Protein AF-Q2SFE4-F1 (afdb_monomer_lite)

Organism: Hahella chejuensis (strain KCTC 2396) (NCBI:txid349521)

Sequence (334 aa):
MKGLISVFEIENQPAKFSSLIKRLIDESKSSYILRPNGVKLVESLKQIKDDILYWPNWRSRPWVVAGRYEGNLSEVVYSGPFIKDCKGDNFNLQVASLLKHFDWAVFSYFTTYQSDFGCLVTSYPDLIEKVLVKAYGKDIEISVYEGDPIDSLRTATFYDYDVEGYFAYEVAKANGEDPPFLLCRIDLTNQELYRIWNSEIEADEEDPWYKNHLDKLTLVKEFTTGGVGFQYNNLIYQVSNEKAYLDIWSEASEDHSIAEATFSANADLSKLEAYMAGSYIFEVTKYIDDWCDWSYSQVYGGGADEHHAIFRSKDPRITSRLWELLGEDQISRF

Radius of gyration: 23.49 Å; chains: 1; bounding box: 48×36×77 Å

Foldseek 3Di:
DDKFKWWFWPFPCVVLVQQLLFVVLVQFPWKWWQDQVFIDTDNGSVVVCVVCVPPDPAPWFFGKIFGANDDDPPPQGDPQDRCNDLDDPCVVVSLVSSVVRGQKIKTFGFDDVGTTTIMMIGPDVVVSVVSSCVSPNPPTDTDGDPGRSLQVDFKFKFQDADCFPVLVQVLCVVVVAFFWKWKFKAWPQCNVLQWDQDPVVRGTDPDGPLPVLVVQWAWDDWDWADDDRIIIIITITRCNDPVSVVVQRNVVSVVNRGGFKIFTPQFQVVVVVVVRNVDPHDDDDPVSVVGGQKMKGWDAPDDPSRIMMMIGGPRSNSVVVSCVVCDDPGTDRD

pLDDT: mean 75.19, std 14.43, range [34.22, 97.12]

Secondary structure (DSSP, 8-state):
---EEEEEEETT-HHHHHHHHHHHHHH-SEEEEEETTEEEEESSHHHHHHHHTTS-TTS---PEEEEESSS--------PPP---S-STTHHHHHHHHTTT-SEEEEEEEE-SS-EEEEEEES-HHHHHHHHHHHH-TT---EE-SS-GGGG--EEEE--SS-TTHHHHHHHHHHTPPPPEEEEEEESS-GGGGSPEETTTTEE-SS-TTHHHHTTSEEEEEEEEEETTEEEEEEEEE---HHHHHHHHHHIIIII--EEEEE-TT--HHHHHHHHHH-SS----GGGGGT-SEEEEEEE-SSTT-EEEEEEESSHHHHHHHHHHH-TTSB---

Structure (mmCIF, N/CA/C/O backbone):
data_AF-Q2SFE4-F1
#
_entry.id   AF-Q2SFE4-F1
#
loop_
_atom_site.group_PDB
_atom_site.id
_atom_site.type_symbol
_atom_site.label_atom_id
_atom_site.label_alt_id
_atom_site.label_comp_id
_atom_site.label_asym_id
_atom_site.label_entity_id
_atom_site.label_seq_id
_atom_site.pdbx_PDB_ins_code
_atom_site.Cartn_x
_atom_site.Cartn_y
_atom_site.Cartn_z
_atom_site.occupancy
_atom_site.B_iso_or_equiv
_atom_site.auth_seq_id
_atom_site.auth_comp_id
_atom_site.auth_asym_id
_atom_site.auth_atom_id
_atom_site.pdbx_PDB_model_num
ATOM 1 N N . MET A 1 1 ? 4.978 5.908 -33.093 1.00 37.59 1 MET A N 1
ATOM 2 C CA . MET A 1 1 ? 4.831 4.516 -32.621 1.00 37.59 1 MET A CA 1
ATOM 3 C C . MET A 1 1 ? 3.966 4.564 -31.380 1.00 37.59 1 MET A C 1
ATOM 5 O O . MET A 1 1 ? 4.264 5.385 -30.522 1.00 37.59 1 MET A O 1
ATOM 9 N N . LYS A 1 2 ? 2.879 3.788 -31.322 1.00 34.22 2 LYS A N 1
ATOM 10 C CA . LYS A 1 2 ? 2.110 3.618 -30.084 1.00 34.22 2 LYS A CA 1
ATOM 11 C C . LYS A 1 2 ? 2.841 2.549 -29.272 1.00 34.22 2 LYS A C 1
ATOM 13 O O . LYS A 1 2 ? 2.880 1.404 -29.706 1.00 34.22 2 LYS A O 1
ATOM 18 N N . GLY A 1 3 ? 3.541 2.958 -28.218 1.00 41.75 3 GLY A N 1
ATOM 19 C CA . GLY A 1 3 ? 4.149 2.027 -27.272 1.00 41.75 3 GLY A CA 1
ATOM 20 C C . GLY A 1 3 ? 3.067 1.420 -26.391 1.00 41.75 3 GLY A C 1
ATOM 21 O O . GLY A 1 3 ? 2.094 2.098 -26.072 1.00 41.75 3 GLY A O 1
ATOM 22 N N . LEU A 1 4 ? 3.228 0.156 -26.030 1.00 49.47 4 LEU A N 1
ATOM 23 C CA . LEU A 1 4 ? 2.429 -0.487 -25.002 1.00 49.47 4 LEU A CA 1
ATOM 24 C C . LEU A 1 4 ? 3.111 -0.223 -23.659 1.00 49.47 4 LEU A C 1
ATOM 26 O O . LEU A 1 4 ? 4.287 -0.553 -23.488 1.00 49.47 4 LEU A O 1
ATOM 30 N N . ILE A 1 5 ? 2.404 0.382 -22.713 1.00 52.62 5 ILE A N 1
ATOM 31 C CA . ILE A 1 5 ? 2.864 0.458 -21.327 1.00 52.62 5 ILE A CA 1
ATOM 32 C C . ILE A 1 5 ? 2.179 -0.697 -20.604 1.00 52.62 5 ILE A C 1
ATOM 34 O O . ILE A 1 5 ? 0.953 -0.740 -20.516 1.00 52.62 5 ILE A O 1
ATOM 38 N N . SER A 1 6 ? 2.971 -1.655 -20.140 1.00 50.00 6 SER A N 1
ATOM 39 C CA . SER A 1 6 ? 2.524 -2.726 -19.259 1.00 50.00 6 SER A CA 1
ATOM 40 C C . SER A 1 6 ? 3.008 -2.401 -17.858 1.00 50.00 6 SER A C 1
ATOM 42 O O . SER A 1 6 ? 4.174 -2.598 -17.510 1.00 50.00 6 SER A O 1
ATOM 44 N N . VAL A 1 7 ? 2.103 -1.872 -17.049 1.00 48.50 7 VAL A N 1
ATOM 45 C CA . VAL A 1 7 ? 2.356 -1.706 -15.624 1.00 48.50 7 VAL A CA 1
ATOM 46 C C . VAL A 1 7 ? 2.180 -3.072 -14.973 1.00 48.50 7 VAL A C 1
ATOM 48 O O . VAL A 1 7 ? 1.179 -3.744 -15.202 1.00 48.50 7 VAL A O 1
ATOM 51 N N . PHE A 1 8 ? 3.164 -3.510 -14.195 1.00 49.97 8 PHE A N 1
ATOM 52 C CA . PHE A 1 8 ? 3.030 -4.718 -13.391 1.00 49.97 8 PHE A CA 1
ATOM 53 C C . PHE A 1 8 ? 3.576 -4.412 -12.004 1.00 49.97 8 PHE A C 1
ATOM 55 O O . PHE A 1 8 ? 4.719 -3.995 -11.826 1.00 49.97 8 PHE A O 1
ATOM 62 N N . GLU A 1 9 ? 2.719 -4.595 -11.016 1.00 50.91 9 GLU A N 1
ATOM 63 C CA . GLU A 1 9 ? 3.049 -4.389 -9.620 1.00 50.91 9 GLU A CA 1
ATOM 64 C C . GLU A 1 9 ? 4.048 -5.465 -9.159 1.00 50.91 9 GLU A C 1
ATOM 66 O O . GLU A 1 9 ? 3.868 -6.661 -9.407 1.00 50.91 9 GLU A O 1
ATOM 71 N N . ILE A 1 10 ? 5.144 -5.048 -8.520 1.00 50.75 10 ILE A N 1
ATOM 72 C CA . ILE A 1 10 ? 6.213 -5.938 -8.049 1.00 50.75 10 ILE A CA 1
ATOM 73 C C . ILE A 1 10 ? 6.128 -6.036 -6.526 1.00 50.75 10 ILE A C 1
ATOM 75 O O . ILE A 1 10 ? 7.111 -5.937 -5.798 1.00 50.75 10 ILE A O 1
ATOM 79 N N . GLU A 1 11 ? 4.930 -6.238 -6.001 1.00 51.03 11 GLU A N 1
ATOM 80 C CA . GLU A 1 11 ? 4.768 -6.347 -4.560 1.00 51.03 11 GLU A CA 1
ATOM 81 C C . GLU A 1 11 ? 5.411 -7.642 -4.032 1.00 51.03 11 GLU A C 1
ATOM 83 O O . GLU A 1 11 ? 5.036 -8.760 -4.409 1.00 51.03 11 GLU A O 1
ATOM 88 N N . ASN A 1 12 ? 6.394 -7.489 -3.136 1.00 49.19 12 ASN A N 1
ATOM 89 C CA . ASN A 1 12 ? 6.981 -8.548 -2.306 1.00 49.19 12 ASN A CA 1
ATOM 90 C C . ASN A 1 12 ? 7.542 -9.771 -3.056 1.00 49.19 12 ASN A C 1
ATOM 92 O O . ASN A 1 12 ? 7.574 -10.888 -2.534 1.00 49.19 12 ASN A O 1
ATOM 96 N N . GLN A 1 13 ? 8.013 -9.589 -4.295 1.00 58.25 13 GLN A N 1
ATOM 97 C CA . GLN A 1 13 ? 8.618 -10.666 -5.088 1.00 58.25 13 GLN A CA 1
ATOM 98 C C . GLN A 1 13 ? 9.946 -10.254 -5.745 1.00 58.25 13 GLN A C 1
ATOM 100 O O . GLN A 1 13 ? 10.109 -10.420 -6.960 1.00 58.25 13 GLN A O 1
ATOM 105 N N . PRO A 1 14 ? 10.958 -9.813 -4.970 1.00 60.94 14 PRO A N 1
ATOM 106 C CA . PRO A 1 14 ? 12.254 -9.384 -5.511 1.00 60.94 14 PRO A CA 1
ATOM 107 C C . PRO A 1 14 ? 12.942 -10.485 -6.335 1.00 60.94 14 PRO A C 1
ATOM 109 O O . PRO A 1 14 ? 13.656 -10.210 -7.304 1.00 60.94 14 PRO A O 1
ATOM 112 N N . ALA A 1 15 ? 12.685 -11.754 -5.999 1.00 65.25 15 ALA A N 1
ATOM 113 C CA . ALA A 1 15 ? 13.140 -12.907 -6.768 1.00 65.25 15 ALA A CA 1
ATOM 114 C C . ALA A 1 15 ? 12.448 -13.025 -8.139 1.00 65.25 15 ALA A C 1
ATOM 116 O O . ALA A 1 15 ? 13.123 -13.305 -9.133 1.00 65.25 15 ALA A O 1
ATOM 117 N N . LYS A 1 16 ? 11.130 -12.789 -8.226 1.00 68.50 16 LYS A N 1
ATOM 118 C CA . LYS A 1 16 ? 10.411 -12.826 -9.511 1.00 68.50 16 LYS A CA 1
ATOM 119 C C . LYS A 1 16 ? 10.728 -11.606 -10.367 1.00 68.50 16 LYS A C 1
ATOM 121 O O . LYS A 1 16 ? 10.914 -11.759 -11.568 1.00 68.50 16 LYS A O 1
ATOM 126 N N . PHE A 1 17 ? 10.942 -10.447 -9.752 1.00 70.19 17 PHE A N 1
ATOM 127 C CA . PHE A 1 17 ? 11.429 -9.271 -10.464 1.00 70.19 17 PHE A CA 1
ATOM 128 C C . PHE A 1 17 ? 12.824 -9.469 -11.046 1.00 70.19 17 PHE A C 1
ATOM 130 O O . PHE A 1 17 ? 13.058 -9.265 -12.233 1.00 70.19 17 PHE A O 1
ATOM 137 N N . SER A 1 18 ? 13.745 -9.977 -10.224 1.00 74.19 18 SER A N 1
ATOM 138 C CA . SER A 1 18 ? 15.074 -10.396 -10.669 1.00 74.19 18 SER A CA 1
ATOM 139 C C . SER A 1 18 ? 14.988 -11.409 -11.820 1.00 74.19 18 SER A C 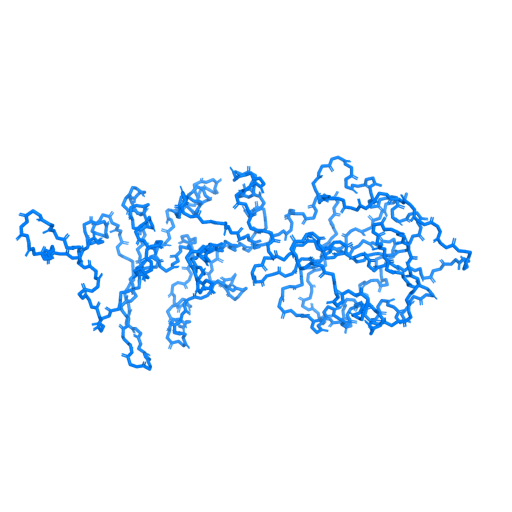1
ATOM 141 O O . SER A 1 18 ? 15.760 -11.332 -12.774 1.00 74.19 18 SER A O 1
ATOM 143 N N . SER A 1 19 ? 14.043 -12.352 -11.747 1.00 78.12 19 SER A N 1
ATOM 144 C CA . SER A 1 19 ? 13.778 -13.344 -12.797 1.00 78.12 19 SER A CA 1
ATOM 145 C C . SER A 1 19 ? 13.272 -12.696 -14.088 1.00 78.12 19 SER A C 1
ATOM 147 O O . SER A 1 19 ? 13.764 -13.039 -15.161 1.00 78.12 19 SER A O 1
ATOM 149 N N . LEU A 1 20 ? 12.356 -11.727 -14.001 1.00 79.12 20 LEU A N 1
ATOM 150 C CA . LEU A 1 20 ? 11.886 -10.944 -15.143 1.00 79.12 20 LEU A CA 1
ATOM 151 C C . LEU A 1 20 ? 13.038 -10.202 -15.817 1.00 79.12 20 LEU A C 1
ATOM 153 O O . LEU A 1 20 ? 13.284 -10.427 -16.998 1.00 79.12 20 LEU A O 1
ATOM 157 N N . ILE A 1 21 ? 13.778 -9.379 -15.066 1.00 80.19 21 ILE A N 1
ATOM 158 C CA . ILE A 1 21 ? 14.907 -8.606 -15.600 1.00 80.19 21 ILE A CA 1
ATOM 159 C C . ILE A 1 21 ? 15.930 -9.534 -16.255 1.00 80.19 21 ILE A C 1
ATOM 161 O O . ILE A 1 21 ? 16.371 -9.279 -17.372 1.00 80.19 21 ILE A O 1
ATOM 165 N N . LYS A 1 22 ? 16.267 -10.653 -15.603 1.00 84.44 22 LYS A N 1
ATOM 166 C CA . LYS A 1 22 ? 17.170 -11.655 -16.176 1.00 84.44 22 LYS A CA 1
ATOM 167 C C . LYS A 1 22 ? 16.649 -12.196 -17.509 1.00 84.44 22 LYS A C 1
ATOM 169 O O . LYS A 1 22 ? 17.398 -12.232 -18.473 1.00 84.44 22 LYS A O 1
ATOM 174 N N . ARG A 1 23 ? 15.379 -12.598 -17.581 1.00 86.12 23 ARG A N 1
ATOM 175 C CA . ARG A 1 23 ? 14.792 -13.142 -18.815 1.00 86.12 23 ARG A CA 1
ATOM 176 C C . ARG A 1 23 ? 14.738 -12.109 -19.935 1.00 86.12 23 ARG A C 1
ATOM 178 O O . ARG A 1 23 ? 14.965 -12.466 -21.082 1.00 86.12 23 ARG A O 1
ATOM 185 N N . LEU A 1 24 ? 14.448 -10.850 -19.612 1.00 85.81 24 LEU A N 1
ATOM 186 C CA . LEU A 1 24 ? 14.470 -9.767 -20.592 1.00 85.81 24 LEU A CA 1
ATOM 187 C C . LEU A 1 24 ? 15.878 -9.560 -21.154 1.00 85.81 24 LEU A C 1
ATOM 189 O O . LEU A 1 24 ? 16.018 -9.396 -22.362 1.00 85.81 24 LEU A O 1
ATOM 193 N N . ILE A 1 25 ? 16.911 -9.646 -20.309 1.00 87.06 25 ILE A N 1
ATOM 194 C CA . ILE A 1 25 ? 18.314 -9.617 -20.746 1.00 87.06 25 ILE A CA 1
ATOM 195 C C . ILE A 1 25 ? 18.626 -10.810 -21.652 1.00 87.06 25 ILE A C 1
ATOM 197 O O . ILE A 1 25 ? 19.169 -10.607 -22.732 1.00 87.06 25 ILE A O 1
ATOM 201 N N . ASP A 1 26 ? 18.238 -12.023 -21.246 1.00 87.75 26 ASP A N 1
ATOM 202 C CA . ASP A 1 26 ? 18.511 -13.264 -21.984 1.00 87.75 26 ASP A CA 1
ATOM 203 C C . ASP A 1 26 ? 17.841 -13.292 -23.376 1.00 87.75 26 ASP A C 1
ATOM 205 O O . ASP A 1 26 ? 18.385 -13.870 -24.315 1.00 87.75 26 ASP A O 1
ATOM 209 N N . GLU A 1 27 ? 16.656 -12.689 -23.520 1.00 86.06 27 GLU A N 1
ATOM 210 C CA . GLU A 1 27 ? 15.919 -12.623 -24.795 1.00 86.06 27 GLU A CA 1
ATOM 211 C C . GLU A 1 27 ? 16.336 -11.405 -25.651 1.00 86.06 27 GLU A C 1
ATOM 213 O O . GLU A 1 27 ? 15.979 -11.322 -26.827 1.00 86.06 27 GLU A O 1
ATOM 218 N N . SER A 1 28 ? 17.097 -10.456 -25.094 1.00 86.25 28 SER A N 1
ATOM 219 C CA . SER A 1 28 ? 17.551 -9.254 -25.805 1.00 86.25 28 SER A CA 1
ATOM 220 C C . SER A 1 28 ? 18.878 -9.470 -26.526 1.00 86.25 28 SER A C 1
ATOM 222 O O . SER A 1 28 ? 19.784 -10.128 -26.026 1.00 86.25 28 SER A O 1
ATOM 224 N N . LYS A 1 29 ? 19.050 -8.825 -27.684 1.00 87.00 29 LYS A N 1
ATOM 225 C CA . LYS A 1 29 ? 20.349 -8.730 -28.373 1.00 87.00 29 LYS A CA 1
ATOM 226 C C . LYS A 1 29 ? 21.351 -7.889 -27.594 1.00 87.00 29 LYS A C 1
ATOM 228 O O . LYS A 1 29 ? 22.541 -8.187 -27.599 1.00 87.00 29 LYS A O 1
ATOM 233 N N . SER A 1 30 ? 20.875 -6.821 -26.964 1.00 88.75 30 SER A N 1
ATOM 234 C CA . SER A 1 30 ? 21.672 -5.991 -26.068 1.00 88.75 30 SER A CA 1
ATOM 235 C C . SER A 1 30 ? 20.787 -5.368 -24.999 1.00 88.75 30 SER A C 1
ATOM 237 O O . SER A 1 30 ? 19.637 -5.015 -25.263 1.00 88.75 30 SER A O 1
ATOM 239 N N . SER A 1 31 ? 21.332 -5.248 -23.791 1.00 88.88 31 SER A N 1
ATOM 240 C CA . SER A 1 31 ? 20.664 -4.643 -22.640 1.00 88.88 31 SER A CA 1
ATOM 241 C C . SER A 1 31 ? 21.557 -3.585 -22.013 1.00 88.88 31 SER A C 1
ATOM 243 O O . SER A 1 31 ? 22.781 -3.676 -22.068 1.00 88.88 31 SER A O 1
ATOM 245 N N . TYR A 1 32 ? 20.951 -2.569 -21.419 1.00 87.19 32 TYR A N 1
ATOM 246 C CA . TYR A 1 32 ? 21.643 -1.398 -20.912 1.00 87.19 32 TYR A CA 1
ATOM 247 C C . TYR A 1 32 ? 21.034 -0.953 -19.587 1.00 87.19 32 TYR A C 1
ATOM 249 O O . TYR A 1 32 ? 19.817 -0.960 -19.426 1.00 87.19 32 TYR A O 1
ATOM 257 N N . ILE A 1 33 ? 21.883 -0.511 -18.664 1.00 84.69 33 ILE A N 1
ATOM 258 C CA . ILE A 1 33 ? 21.470 0.305 -17.521 1.00 84.69 33 ILE A CA 1
ATOM 259 C C . ILE A 1 33 ? 21.549 1.766 -17.946 1.00 84.69 33 ILE A C 1
ATOM 261 O O . ILE A 1 33 ? 22.615 2.234 -18.362 1.00 84.69 33 ILE A O 1
ATOM 265 N N . LEU A 1 34 ? 20.448 2.496 -17.794 1.00 79.12 34 LEU A N 1
ATOM 266 C CA . LEU A 1 34 ? 20.414 3.943 -17.996 1.00 79.12 34 LEU A CA 1
ATOM 267 C C . LEU A 1 34 ? 20.643 4.646 -16.652 1.00 79.12 34 LEU A C 1
ATOM 269 O O . LEU A 1 34 ? 19.986 4.328 -15.663 1.00 79.12 34 LEU A O 1
ATOM 273 N N . ARG A 1 35 ? 21.592 5.589 -16.609 1.00 72.62 35 ARG A N 1
ATOM 274 C CA . ARG A 1 35 ? 21.984 6.364 -15.419 1.00 72.62 35 ARG A CA 1
ATOM 275 C C . ARG A 1 35 ? 22.032 7.857 -15.741 1.00 72.62 35 ARG A C 1
ATOM 277 O O . ARG A 1 35 ? 22.319 8.185 -16.889 1.00 72.62 35 ARG A O 1
ATOM 284 N N . PRO A 1 36 ? 21.911 8.758 -14.742 1.00 64.75 36 PRO A N 1
ATOM 285 C CA . PRO A 1 36 ? 22.043 10.208 -14.936 1.00 64.75 36 PRO A CA 1
ATOM 286 C C . PRO A 1 36 ? 23.269 10.627 -15.757 1.00 64.75 36 PRO A C 1
ATOM 288 O O . PRO A 1 36 ? 23.198 11.536 -16.577 1.00 64.75 36 PRO A O 1
ATOM 291 N N . ASN A 1 37 ? 24.381 9.914 -15.568 1.00 66.44 37 ASN A N 1
ATOM 292 C CA . ASN A 1 37 ? 25.667 10.235 -16.180 1.00 66.44 37 ASN A CA 1
ATOM 293 C C . ASN A 1 37 ? 25.987 9.391 -17.429 1.00 66.44 37 ASN A C 1
ATOM 295 O O . ASN A 1 37 ? 27.114 9.452 -17.915 1.00 66.44 37 ASN A O 1
ATOM 299 N N . GLY A 1 38 ? 25.044 8.586 -17.936 1.00 74.88 38 GLY A N 1
ATOM 300 C CA . GLY A 1 38 ? 25.222 7.851 -19.189 1.00 74.88 38 GLY A CA 1
ATOM 301 C C . GLY A 1 38 ? 24.547 6.483 -19.251 1.00 74.88 38 GLY A C 1
ATOM 302 O O . GLY A 1 38 ? 23.758 6.088 -18.396 1.00 74.88 38 GLY A O 1
ATOM 303 N N . VAL A 1 39 ? 24.896 5.742 -20.299 1.00 80.81 39 VAL A N 1
ATOM 304 C CA . VAL A 1 39 ? 24.382 4.403 -20.596 1.00 80.81 39 VAL A CA 1
ATOM 305 C C . VAL A 1 39 ? 25.499 3.397 -20.399 1.00 80.81 39 VAL A C 1
ATOM 307 O O . VAL A 1 39 ? 26.619 3.621 -20.858 1.00 80.81 39 VAL A O 1
ATOM 310 N N . LYS A 1 40 ? 25.198 2.270 -19.759 1.00 84.25 40 LYS A N 1
ATOM 311 C CA . LYS A 1 40 ? 26.154 1.175 -19.603 1.00 84.25 40 LYS A CA 1
ATOM 312 C C . LYS A 1 40 ? 25.566 -0.113 -20.154 1.00 84.25 40 LYS A C 1
ATOM 314 O O . LYS A 1 40 ? 24.502 -0.529 -19.709 1.00 84.25 40 LYS A O 1
ATOM 319 N N . LEU A 1 41 ? 26.263 -0.738 -21.103 1.00 87.19 41 LEU A N 1
ATOM 320 C CA . LEU A 1 41 ? 25.922 -2.077 -21.585 1.00 87.19 41 LEU A CA 1
ATOM 321 C C . LEU A 1 41 ? 25.988 -3.073 -20.422 1.00 87.19 41 LEU A C 1
ATOM 323 O O . LEU A 1 41 ? 26.926 -3.034 -19.622 1.00 87.19 41 LEU A O 1
ATOM 327 N N . VAL A 1 42 ? 25.006 -3.964 -20.355 1.00 86.88 42 VAL A N 1
ATOM 328 C CA . VAL A 1 42 ? 24.958 -5.064 -19.397 1.00 86.88 42 VAL A CA 1
ATOM 329 C C . VAL A 1 42 ? 24.595 -6.371 -20.074 1.00 86.88 42 VAL A C 1
ATOM 331 O O . VAL A 1 42 ? 23.739 -6.438 -20.950 1.00 86.88 42 VAL A O 1
ATOM 334 N N . GLU A 1 43 ? 25.248 -7.425 -19.610 1.00 85.81 43 GLU A N 1
ATOM 335 C CA . GLU A 1 43 ? 25.114 -8.790 -20.117 1.00 85.81 43 GLU A CA 1
ATOM 336 C C . GLU A 1 43 ? 24.469 -9.715 -19.081 1.00 85.81 43 GLU A C 1
ATOM 338 O O . GLU A 1 43 ? 24.152 -10.864 -19.371 1.00 85.81 43 GLU A O 1
ATOM 343 N N . SER A 1 44 ? 24.299 -9.252 -17.837 1.00 86.50 44 SER A N 1
ATOM 344 C CA . SER A 1 44 ? 23.718 -10.075 -16.779 1.00 86.50 44 SER A CA 1
ATOM 345 C C . SER A 1 44 ? 23.075 -9.262 -15.662 1.00 86.50 44 SER A C 1
ATOM 347 O O . SER A 1 44 ? 23.476 -8.139 -15.355 1.00 86.50 44 SER A O 1
ATOM 349 N N . LEU A 1 45 ? 22.138 -9.903 -14.959 1.00 81.62 45 LEU A N 1
ATOM 350 C CA . LEU A 1 45 ? 21.554 -9.371 -13.728 1.00 81.62 45 LEU A CA 1
ATOM 351 C C . LEU A 1 45 ? 22.609 -9.097 -12.644 1.00 81.62 45 LEU A C 1
ATOM 353 O O . LEU A 1 45 ? 22.454 -8.166 -11.861 1.00 81.62 45 LEU A O 1
ATOM 357 N N . LYS A 1 46 ? 23.680 -9.900 -12.583 1.00 84.44 46 LYS A N 1
ATOM 358 C CA . LYS A 1 46 ? 24.750 -9.701 -11.599 1.00 84.44 46 LYS A CA 1
ATOM 359 C C . LYS A 1 46 ? 25.437 -8.352 -11.804 1.00 84.44 46 LYS A C 1
ATOM 361 O O . LYS A 1 46 ? 25.589 -7.618 -10.839 1.00 84.44 46 LYS A O 1
ATOM 366 N N . GLN A 1 47 ? 25.771 -8.009 -13.051 1.00 83.75 47 GLN A N 1
ATOM 367 C CA . GLN A 1 47 ? 26.363 -6.707 -13.367 1.00 83.75 47 GLN A CA 1
ATOM 368 C C . GLN A 1 47 ? 25.453 -5.562 -12.922 1.00 83.75 47 GLN A C 1
ATOM 370 O O . GLN A 1 47 ? 25.955 -4.612 -12.341 1.00 83.75 47 GLN A O 1
ATOM 375 N N . ILE A 1 48 ? 24.132 -5.692 -13.106 1.00 78.38 48 ILE A N 1
ATOM 376 C CA . ILE A 1 48 ? 23.159 -4.710 -12.605 1.00 78.38 48 ILE A CA 1
ATOM 377 C C . ILE A 1 48 ? 23.221 -4.586 -11.087 1.00 78.38 48 ILE A C 1
ATOM 379 O O . ILE A 1 48 ? 23.339 -3.474 -10.587 1.00 78.38 48 ILE A O 1
ATOM 383 N N . LYS A 1 49 ? 23.186 -5.705 -10.356 1.00 76.62 49 LYS A N 1
ATOM 384 C CA . LYS A 1 49 ? 23.244 -5.700 -8.886 1.00 76.62 49 LYS A CA 1
ATOM 385 C C . LYS A 1 49 ? 24.525 -5.060 -8.360 1.00 76.62 49 LYS A C 1
ATOM 387 O O . LYS A 1 49 ? 24.449 -4.202 -7.489 1.00 76.62 49 LYS A O 1
ATOM 392 N N . ASP A 1 50 ? 25.672 -5.438 -8.915 1.00 79.81 50 ASP A N 1
ATOM 393 C CA . ASP A 1 50 ? 26.977 -4.897 -8.522 1.00 79.81 50 ASP A CA 1
ATOM 394 C C . ASP A 1 50 ? 27.048 -3.382 -8.794 1.00 79.81 50 ASP A C 1
ATOM 396 O O . ASP A 1 50 ? 27.607 -2.614 -8.014 1.00 79.81 50 ASP A O 1
ATOM 400 N N . ASP A 1 51 ? 26.429 -2.946 -9.890 1.00 74.12 51 ASP A N 1
ATOM 401 C CA . ASP A 1 51 ? 26.400 -1.559 -10.333 1.00 74.12 51 ASP A CA 1
ATOM 402 C C . ASP A 1 51 ? 25.482 -0.636 -9.521 1.00 74.12 51 ASP A C 1
ATOM 404 O O . ASP A 1 51 ? 25.723 0.574 -9.494 1.00 74.12 51 ASP A O 1
ATOM 408 N N . ILE A 1 52 ? 24.437 -1.183 -8.894 1.00 69.25 52 ILE A N 1
ATOM 409 C CA . ILE A 1 52 ? 23.484 -0.428 -8.064 1.00 69.25 52 ILE A CA 1
ATOM 410 C C . ILE A 1 52 ? 23.739 -0.590 -6.560 1.00 69.25 52 ILE A C 1
ATOM 412 O O . ILE A 1 52 ? 23.156 0.151 -5.778 1.00 69.25 52 ILE A O 1
ATOM 416 N N . LEU A 1 53 ? 24.624 -1.507 -6.147 1.00 64.00 53 LEU A N 1
ATOM 417 C CA . LEU A 1 53 ? 24.893 -1.842 -4.740 1.00 64.00 53 LEU A CA 1
ATOM 418 C C . LEU A 1 53 ? 25.274 -0.630 -3.872 1.00 64.00 53 LEU A C 1
ATOM 420 O O . LEU A 1 53 ? 24.970 -0.602 -2.685 1.00 64.00 53 LEU A O 1
ATOM 424 N N . TYR A 1 54 ? 25.944 0.363 -4.461 1.00 58.88 54 TYR A N 1
ATOM 425 C CA . TYR A 1 54 ? 26.419 1.571 -3.774 1.00 58.88 54 TYR A CA 1
ATOM 426 C C . TYR A 1 54 ? 25.588 2.819 -4.090 1.00 58.88 54 TYR A C 1
ATOM 428 O O . TYR A 1 54 ? 26.014 3.941 -3.807 1.00 58.88 54 TYR A O 1
ATOM 436 N N . TRP A 1 55 ? 24.428 2.649 -4.723 1.00 52.59 55 TRP A N 1
ATOM 437 C CA . TRP A 1 55 ? 23.549 3.766 -5.034 1.00 52.59 55 TRP A CA 1
ATOM 438 C C . TRP A 1 55 ? 22.805 4.209 -3.766 1.00 52.59 55 TRP A C 1
ATOM 440 O O . TRP A 1 55 ? 22.340 3.355 -3.014 1.00 52.59 55 TRP A O 1
ATOM 450 N N . PRO A 1 56 ? 22.683 5.519 -3.482 1.00 45.09 56 PRO A N 1
ATOM 451 C CA . PRO A 1 56 ? 21.946 5.987 -2.312 1.00 45.09 56 PRO A CA 1
ATOM 452 C C . PRO A 1 56 ? 20.484 5.519 -2.353 1.00 45.09 56 PRO A C 1
ATOM 454 O O . PRO A 1 56 ? 19.757 5.858 -3.283 1.00 45.09 56 PRO A O 1
ATOM 457 N N . ASN A 1 57 ? 20.060 4.786 -1.318 1.00 45.81 57 ASN A N 1
ATOM 458 C CA . ASN A 1 57 ? 18.714 4.206 -1.195 1.00 45.81 57 ASN A CA 1
ATOM 459 C C . ASN A 1 57 ? 17.570 5.240 -1.218 1.00 45.81 57 ASN A C 1
ATOM 461 O O . ASN A 1 57 ? 16.447 4.868 -1.525 1.00 45.81 57 ASN A O 1
ATOM 465 N N . TRP A 1 58 ? 17.848 6.515 -0.919 1.00 41.53 58 TRP A N 1
ATOM 466 C CA . TRP A 1 58 ? 16.854 7.529 -0.527 1.00 41.53 58 TRP A CA 1
ATOM 467 C C . TRP A 1 58 ? 16.617 8.653 -1.551 1.00 41.53 58 TRP A C 1
ATOM 469 O O . TRP A 1 58 ? 15.906 9.615 -1.276 1.00 41.53 58 TRP A O 1
ATOM 479 N N . ARG A 1 59 ? 17.214 8.581 -2.745 1.00 39.91 59 ARG A N 1
ATOM 480 C CA . ARG A 1 59 ? 16.859 9.469 -3.863 1.00 39.91 59 ARG A CA 1
ATOM 481 C C . ARG A 1 59 ? 16.402 8.585 -4.998 1.00 39.91 59 ARG A C 1
ATOM 483 O O . ARG A 1 59 ? 17.258 7.908 -5.553 1.00 39.91 59 ARG A O 1
ATOM 490 N N . SER A 1 60 ? 15.087 8.579 -5.238 1.00 45.75 60 SER A N 1
ATOM 491 C CA . SER A 1 60 ? 14.391 8.146 -6.459 1.00 45.75 60 SER A CA 1
ATOM 492 C C . SER A 1 60 ? 15.171 7.136 -7.301 1.00 45.75 60 SER A C 1
ATOM 494 O O . SER A 1 60 ? 16.200 7.452 -7.894 1.00 45.75 60 SER A O 1
ATOM 496 N N . ARG A 1 61 ? 14.658 5.906 -7.372 1.00 53.84 61 ARG A N 1
ATOM 497 C CA . ARG A 1 61 ? 15.315 4.747 -7.983 1.00 53.84 61 ARG A CA 1
ATOM 498 C C . ARG A 1 61 ? 15.017 4.537 -9.488 1.00 53.84 61 ARG A C 1
ATOM 500 O O . ARG A 1 61 ? 14.733 3.392 -9.826 1.00 53.84 61 ARG A O 1
ATOM 507 N N . PRO A 1 62 ? 15.110 5.478 -10.459 1.00 50.25 62 PRO A N 1
ATOM 508 C CA . PRO A 1 62 ? 14.935 5.096 -11.849 1.00 50.25 62 PRO A CA 1
ATOM 509 C C . PRO A 1 62 ? 16.263 4.530 -12.356 1.00 50.25 62 PRO A C 1
ATOM 511 O O . PRO A 1 62 ? 16.962 5.143 -13.163 1.00 50.25 62 PRO A O 1
ATOM 514 N N . TRP A 1 63 ? 16.643 3.343 -11.886 1.00 58.03 63 TRP A N 1
ATOM 515 C CA . TRP A 1 63 ? 17.430 2.503 -12.765 1.00 58.03 63 TRP A CA 1
ATOM 516 C C . TRP A 1 63 ? 16.460 1.986 -13.819 1.00 58.03 63 TRP A C 1
ATOM 518 O O . TRP A 1 63 ? 15.443 1.364 -13.518 1.00 58.03 63 TRP A O 1
ATOM 528 N N . VAL A 1 64 ? 16.757 2.316 -15.068 1.00 66.81 64 VAL A N 1
ATOM 529 C CA . VAL A 1 64 ? 16.040 1.771 -16.210 1.00 66.81 64 VAL A CA 1
ATOM 530 C C . VAL A 1 64 ? 16.929 0.672 -16.771 1.00 66.81 64 VAL A C 1
ATOM 532 O O . VAL A 1 64 ? 18.046 0.960 -17.208 1.00 66.81 64 VAL A O 1
ATOM 535 N N . VAL A 1 65 ? 16.470 -0.578 -16.749 1.00 76.25 65 VAL A N 1
ATOM 536 C CA . VAL A 1 65 ? 17.066 -1.609 -17.605 1.00 76.25 65 VAL A CA 1
ATOM 537 C C . VAL A 1 65 ? 16.285 -1.578 -18.903 1.00 76.25 65 VAL A C 1
ATOM 539 O O . VAL A 1 65 ? 15.081 -1.812 -18.900 1.00 76.25 65 VAL A O 1
ATOM 542 N N . ALA A 1 66 ? 16.960 -1.261 -19.998 1.00 82.31 66 ALA A N 1
ATOM 543 C CA . ALA A 1 66 ? 16.358 -1.206 -21.320 1.00 82.31 66 ALA A CA 1
ATOM 544 C C . ALA A 1 66 ? 17.110 -2.114 -22.280 1.00 82.31 66 ALA A C 1
ATOM 546 O O . ALA A 1 66 ? 18.315 -2.317 -22.130 1.00 82.31 66 ALA A O 1
ATOM 547 N N . GLY A 1 67 ? 16.424 -2.642 -23.284 1.00 86.44 67 GLY A N 1
ATOM 548 C CA . GLY A 1 67 ? 17.052 -3.552 -24.228 1.00 86.44 67 GLY A CA 1
ATOM 549 C C . GLY A 1 67 ? 16.482 -3.474 -25.627 1.00 86.44 67 GLY A C 1
ATOM 550 O O . GLY A 1 67 ? 15.471 -2.822 -25.898 1.00 86.44 67 GLY A O 1
ATOM 551 N N . ARG A 1 68 ? 17.202 -4.124 -26.537 1.00 84.81 68 ARG A N 1
ATOM 552 C CA . ARG A 1 68 ? 16.837 -4.261 -27.943 1.00 84.81 68 ARG A CA 1
ATOM 553 C C . ARG A 1 68 ? 16.678 -5.729 -28.281 1.00 84.81 68 ARG A C 1
ATOM 555 O O . ARG A 1 68 ? 17.570 -6.531 -28.015 1.00 84.81 68 ARG A O 1
ATOM 562 N N . TYR A 1 69 ? 15.571 -6.059 -28.916 1.00 78.06 69 TYR A N 1
ATOM 563 C CA . TYR A 1 69 ? 15.309 -7.348 -29.531 1.00 78.06 69 TYR A CA 1
ATOM 564 C C . TYR A 1 69 ? 15.780 -7.357 -30.986 1.00 78.06 69 TYR A C 1
ATOM 566 O O . TYR A 1 69 ? 16.319 -8.360 -31.462 1.00 78.06 69 TYR A O 1
ATOM 574 N N . GLU A 1 70 ? 15.667 -6.224 -31.692 1.00 70.88 70 GLU A N 1
ATOM 575 C CA . GLU A 1 70 ? 16.072 -6.105 -33.093 1.00 70.88 70 GLU A CA 1
ATOM 576 C C . GLU A 1 70 ? 16.865 -4.820 -33.416 1.00 70.88 70 GLU A C 1
ATOM 578 O O . GLU A 1 70 ? 16.816 -3.804 -32.723 1.00 70.88 70 GLU A O 1
ATOM 583 N N . GLY A 1 71 ? 17.660 -4.877 -34.494 1.00 63.00 71 GLY A N 1
ATOM 584 C CA . GLY A 1 71 ? 18.455 -3.751 -34.999 1.00 63.00 71 GLY A CA 1
ATOM 585 C C . GLY A 1 71 ? 19.974 -3.841 -34.788 1.00 63.00 71 GLY A C 1
ATOM 586 O O . GLY A 1 71 ? 20.502 -4.823 -34.269 1.00 63.00 71 GLY A O 1
ATOM 587 N N . ASN A 1 72 ? 20.680 -2.825 -35.296 1.00 60.59 72 ASN A N 1
ATOM 588 C CA . ASN A 1 72 ? 22.141 -2.794 -35.406 1.00 60.59 72 ASN A CA 1
ATOM 589 C C . ASN A 1 72 ? 22.805 -2.251 -34.125 1.00 60.59 72 ASN A C 1
ATOM 591 O O . ASN A 1 72 ? 22.300 -1.294 -33.534 1.00 60.59 72 ASN A O 1
ATOM 595 N N . LEU A 1 73 ? 23.942 -2.839 -33.735 1.00 58.22 73 LEU A N 1
ATOM 596 C CA . LEU A 1 73 ? 24.680 -2.635 -32.472 1.00 58.22 73 LEU A CA 1
ATOM 597 C C . LEU A 1 73 ? 25.428 -1.291 -32.360 1.00 58.22 73 LEU A C 1
ATOM 599 O O . LEU A 1 73 ? 26.282 -1.151 -31.487 1.00 58.22 73 LEU A O 1
ATOM 603 N N . SER A 1 74 ? 25.160 -0.315 -33.236 1.00 57.19 74 SER A N 1
ATOM 604 C CA . SER A 1 74 ? 25.827 0.991 -33.160 1.00 57.19 74 SER A CA 1
ATOM 605 C C . SER A 1 74 ? 25.672 1.570 -31.756 1.00 57.19 74 SER A C 1
ATOM 607 O O . SER A 1 74 ? 24.569 1.510 -31.207 1.00 57.19 74 SER A O 1
ATOM 609 N N . GLU A 1 75 ? 26.767 2.091 -31.197 1.00 63.38 75 GLU A N 1
ATOM 610 C CA . GLU A 1 75 ? 26.847 2.622 -29.835 1.00 63.38 75 GLU A CA 1
ATOM 611 C C . GLU A 1 75 ? 25.580 3.405 -29.476 1.00 63.38 75 GLU A C 1
ATOM 613 O O . GLU A 1 75 ? 25.235 4.406 -30.110 1.00 63.38 75 GLU A O 1
ATOM 618 N N . VAL A 1 76 ? 24.837 2.898 -28.491 1.00 63.66 76 VAL A N 1
ATOM 619 C CA . VAL A 1 76 ? 23.611 3.544 -28.035 1.00 63.66 76 VAL A CA 1
ATOM 620 C C . VAL A 1 76 ? 24.010 4.783 -27.246 1.00 63.66 76 VAL A C 1
ATOM 622 O O . VAL A 1 76 ? 24.400 4.701 -26.084 1.00 63.66 76 VAL A O 1
ATOM 625 N N . VAL A 1 77 ? 23.905 5.942 -27.890 1.00 65.00 77 VAL A N 1
ATOM 626 C CA . VAL A 1 77 ? 24.036 7.242 -27.234 1.00 65.00 77 VAL A CA 1
ATOM 627 C C . VAL A 1 77 ? 22.642 7.675 -26.793 1.00 65.00 77 VAL A C 1
ATOM 629 O O . VAL A 1 77 ? 21.853 8.169 -27.595 1.00 65.00 77 VAL A O 1
ATOM 632 N N . TYR A 1 78 ? 22.322 7.459 -25.517 1.00 66.50 78 TYR A N 1
ATOM 633 C CA . TYR A 1 78 ? 21.087 7.952 -24.911 1.00 66.50 78 TYR A CA 1
ATOM 634 C C . TYR A 1 78 ? 21.412 9.083 -23.935 1.00 66.50 78 TYR A C 1
ATOM 636 O O . TYR A 1 78 ? 21.996 8.872 -22.876 1.00 66.50 78 TYR A O 1
ATOM 644 N N . SER A 1 79 ? 21.016 10.291 -24.326 1.00 60.97 79 SER A N 1
ATOM 645 C CA . SER A 1 79 ? 20.921 11.488 -23.481 1.00 60.97 79 SER A CA 1
ATOM 646 C C . SER A 1 79 ? 19.459 11.892 -23.246 1.00 60.97 79 SER A C 1
ATOM 648 O O . SER A 1 79 ? 19.184 13.003 -22.793 1.00 60.97 79 SER A O 1
ATOM 650 N N . GLY A 1 80 ? 18.522 11.011 -23.631 1.00 58.34 80 GLY A N 1
ATOM 651 C CA . GLY A 1 80 ? 17.086 11.253 -23.598 1.00 58.34 80 GLY A CA 1
ATOM 652 C C . GLY A 1 80 ? 16.570 11.475 -22.178 1.00 58.34 80 GLY A C 1
ATOM 653 O O . GLY A 1 80 ? 17.258 11.155 -21.206 1.00 58.34 80 GLY A O 1
ATOM 654 N N . PRO A 1 81 ? 15.371 12.059 -22.038 1.00 52.56 81 PRO A N 1
ATOM 655 C CA . PRO A 1 81 ? 14.887 12.471 -20.736 1.00 52.56 81 PRO A CA 1
ATOM 656 C C . PRO A 1 81 ? 14.724 11.236 -19.842 1.00 52.56 81 PRO A C 1
ATOM 658 O O . PRO A 1 81 ? 13.994 10.303 -20.174 1.00 52.56 81 PRO A O 1
ATOM 661 N N . PHE A 1 82 ? 15.448 11.208 -18.722 1.00 62.16 82 PHE A N 1
ATOM 662 C CA . PHE A 1 82 ? 15.121 10.324 -17.601 1.00 62.16 82 PHE A CA 1
ATOM 663 C C . PHE A 1 82 ? 13.649 10.509 -17.280 1.00 62.16 82 PHE A C 1
ATOM 665 O O . PHE A 1 82 ? 13.233 11.661 -17.243 1.00 62.16 82 PHE A O 1
ATOM 672 N N . ILE A 1 83 ? 12.897 9.433 -17.035 1.00 60.06 83 ILE A N 1
ATOM 673 C CA . ILE A 1 83 ? 11.540 9.560 -16.496 1.00 60.06 83 ILE A CA 1
ATOM 674 C C . ILE A 1 83 ? 11.682 10.149 -15.089 1.00 60.06 83 ILE A C 1
ATOM 676 O O . ILE A 1 83 ? 12.015 9.427 -14.150 1.00 60.06 83 ILE A O 1
ATOM 680 N N . LYS A 1 84 ? 11.550 11.476 -14.977 1.00 53.59 84 LYS A N 1
ATOM 681 C CA . LYS A 1 84 ? 11.810 12.238 -13.740 1.00 53.59 84 LYS A CA 1
ATOM 682 C C . LYS A 1 84 ? 10.685 12.096 -12.719 1.00 53.59 84 LYS A C 1
ATOM 684 O O . LYS A 1 84 ? 10.965 12.071 -11.525 1.00 53.59 84 LYS A O 1
ATOM 689 N N . ASP A 1 85 ? 9.462 11.999 -13.219 1.00 55.34 85 ASP A N 1
ATOM 690 C CA . ASP A 1 85 ? 8.201 11.777 -12.516 1.00 55.34 85 ASP A CA 1
ATOM 691 C C . ASP A 1 85 ? 7.294 10.860 -13.375 1.00 55.34 85 ASP A C 1
ATOM 693 O O . ASP A 1 85 ? 7.400 10.819 -14.606 1.00 55.34 85 ASP A O 1
ATOM 697 N N . CYS A 1 86 ? 6.432 10.064 -12.728 1.00 56.31 86 CYS A N 1
ATOM 698 C CA . CYS A 1 86 ? 5.323 9.378 -13.408 1.00 56.31 86 CYS A CA 1
ATOM 699 C C . CYS A 1 86 ? 4.250 10.382 -13.850 1.00 56.31 86 CYS A C 1
ATOM 701 O O . CYS A 1 86 ? 3.471 10.090 -14.748 1.00 56.31 86 CYS A O 1
ATOM 703 N N . LYS A 1 87 ? 4.298 11.591 -13.281 1.00 55.94 87 LYS A N 1
ATOM 704 C CA . LYS A 1 87 ? 3.282 12.624 -13.376 1.00 55.94 87 LYS A CA 1
ATOM 705 C C . LYS A 1 87 ? 3.564 13.651 -14.466 1.00 55.94 87 LYS A C 1
ATOM 707 O O . LYS A 1 87 ? 4.670 14.162 -14.604 1.00 55.94 87 LYS A O 1
ATOM 712 N N . GLY A 1 88 ? 2.506 14.032 -15.177 1.00 57.12 88 GLY A N 1
ATOM 713 C CA . GLY A 1 88 ? 2.463 15.223 -16.026 1.00 57.12 88 GLY A CA 1
ATOM 714 C C . GLY A 1 88 ? 2.590 14.971 -17.530 1.00 57.12 88 GLY A C 1
ATOM 715 O O . GLY A 1 88 ? 2.934 13.885 -17.999 1.00 57.12 88 GLY A O 1
ATOM 716 N N . ASP A 1 89 ? 2.336 16.032 -18.301 1.00 53.62 89 ASP A N 1
ATOM 717 C CA . ASP A 1 89 ? 2.182 16.018 -19.768 1.00 53.62 89 ASP A CA 1
ATOM 718 C C . ASP A 1 89 ? 3.382 15.427 -20.534 1.00 53.62 89 ASP A C 1
ATOM 720 O O . ASP A 1 89 ? 3.276 15.052 -21.705 1.00 53.62 89 ASP A O 1
ATOM 724 N N . ASN A 1 90 ? 4.539 15.314 -19.878 1.00 67.88 90 ASN A N 1
ATOM 725 C CA . ASN A 1 90 ? 5.763 14.819 -20.486 1.00 67.88 90 ASN A CA 1
ATOM 726 C C . ASN A 1 90 ? 6.002 13.318 -20.289 1.00 67.88 90 ASN A C 1
ATOM 728 O O . ASN A 1 90 ? 6.900 12.807 -20.952 1.00 67.88 90 ASN A O 1
ATOM 732 N N . PHE A 1 91 ? 5.276 12.582 -19.433 1.00 73.00 91 PHE A N 1
ATOM 733 C CA . PHE A 1 91 ? 5.529 11.140 -19.233 1.00 73.00 91 PHE A CA 1
ATOM 734 C C . PHE A 1 91 ? 5.459 10.370 -20.560 1.00 73.00 91 PHE A C 1
ATOM 736 O O . PHE A 1 91 ? 6.415 9.708 -20.967 1.00 73.00 91 PHE A O 1
ATOM 743 N N . ASN A 1 92 ? 4.385 10.582 -21.322 1.00 73.81 92 ASN A N 1
ATOM 744 C CA . ASN A 1 92 ? 4.204 9.974 -22.639 1.00 73.81 92 ASN A CA 1
ATOM 745 C C . ASN A 1 92 ? 5.296 10.380 -23.643 1.00 73.81 92 ASN A C 1
ATOM 747 O O . ASN A 1 92 ? 5.730 9.562 -24.455 1.00 73.81 92 ASN A O 1
ATOM 751 N N . LEU A 1 93 ? 5.793 11.621 -23.579 1.00 75.06 93 LEU A N 1
ATOM 752 C CA . LEU A 1 93 ? 6.915 12.076 -24.410 1.00 75.06 93 LEU A CA 1
ATOM 753 C C . LEU A 1 93 ? 8.238 11.414 -24.002 1.00 75.06 93 LEU A C 1
ATOM 755 O O . LEU A 1 93 ? 9.049 11.083 -24.870 1.00 75.06 93 LEU A O 1
ATOM 759 N N . GLN A 1 94 ? 8.444 11.190 -22.705 1.00 76.62 94 GLN A N 1
ATOM 760 C CA . GLN A 1 94 ? 9.613 10.511 -22.150 1.00 76.62 94 GLN A CA 1
ATOM 761 C C . GLN A 1 94 ? 9.617 9.029 -22.546 1.00 76.62 94 GLN A C 1
ATOM 763 O O . GLN A 1 94 ? 10.605 8.557 -23.113 1.00 76.62 94 GLN A O 1
ATOM 768 N N . VAL A 1 95 ? 8.488 8.329 -22.382 1.00 77.62 95 VAL A N 1
ATOM 769 C CA . VAL A 1 95 ? 8.294 6.946 -22.855 1.00 77.62 95 VAL A CA 1
ATOM 770 C C . VAL A 1 95 ? 8.483 6.852 -24.368 1.00 77.62 95 VAL A C 1
ATOM 772 O O . VAL A 1 95 ? 9.240 6.010 -24.849 1.00 77.62 95 VAL A O 1
ATOM 775 N N . ALA A 1 96 ? 7.869 7.751 -25.143 1.00 76.56 96 ALA A N 1
ATOM 776 C CA . ALA A 1 96 ? 8.033 7.772 -26.594 1.00 76.56 96 ALA A CA 1
ATOM 777 C C . ALA A 1 96 ? 9.486 8.036 -27.020 1.00 76.56 96 ALA A C 1
ATOM 779 O O . ALA A 1 96 ? 9.917 7.526 -28.050 1.00 76.56 96 ALA A O 1
ATOM 780 N N . SER A 1 97 ? 10.246 8.830 -26.260 1.00 77.25 97 SER A N 1
ATOM 781 C CA . SER A 1 97 ? 11.675 9.048 -26.502 1.00 77.25 97 SER A CA 1
ATOM 782 C C . SER A 1 97 ? 12.488 7.786 -26.220 1.00 77.25 97 SER A C 1
ATOM 784 O O . SER A 1 97 ? 13.316 7.391 -27.038 1.00 77.25 97 SER A O 1
ATOM 786 N N . LEU A 1 98 ? 12.211 7.110 -25.105 1.00 79.56 98 LEU A N 1
ATOM 787 C CA . LEU A 1 98 ? 12.860 5.858 -24.725 1.00 79.56 98 LEU A CA 1
ATOM 788 C C . LEU A 1 98 ? 12.640 4.769 -25.786 1.00 79.56 98 LEU A C 1
ATOM 790 O O . LEU A 1 98 ? 13.600 4.156 -26.255 1.00 79.56 98 LEU A O 1
ATOM 794 N N . LEU A 1 99 ? 11.399 4.624 -26.260 1.00 79.94 99 LEU A N 1
ATOM 795 C CA . LEU A 1 99 ? 11.016 3.647 -27.283 1.00 79.94 99 LEU A CA 1
ATOM 796 C C . LEU A 1 99 ? 11.508 3.981 -28.707 1.00 79.94 99 LEU A C 1
ATOM 798 O O . LEU A 1 99 ? 11.319 3.189 -29.627 1.00 79.94 99 LEU A O 1
ATOM 802 N N . LYS A 1 100 ? 12.160 5.134 -28.927 1.00 78.75 100 LYS A N 1
ATOM 803 C CA . LYS A 1 100 ? 12.921 5.383 -30.171 1.00 78.75 100 LYS A CA 1
ATOM 804 C C . LYS A 1 100 ? 14.271 4.672 -30.178 1.00 78.75 100 LYS A C 1
ATOM 806 O O . LYS A 1 100 ? 14.819 4.437 -31.253 1.00 78.75 100 LYS A O 1
ATOM 811 N N . HIS A 1 101 ? 14.827 4.395 -29.001 1.00 80.44 101 HIS A N 1
ATOM 812 C CA . HIS A 1 101 ? 16.172 3.844 -28.838 1.00 80.44 101 HIS A CA 1
ATOM 813 C C . HIS A 1 101 ? 16.162 2.389 -28.366 1.00 80.44 101 HIS A C 1
ATOM 815 O O . HIS A 1 101 ? 17.085 1.638 -28.690 1.00 80.44 101 HIS A O 1
ATOM 821 N N . PHE A 1 102 ? 15.122 1.997 -27.631 1.00 85.44 102 PHE A N 1
ATOM 822 C CA . PHE A 1 102 ? 14.979 0.678 -27.031 1.00 85.44 102 PHE A CA 1
ATOM 823 C C . PHE A 1 102 ? 13.634 0.058 -27.394 1.00 85.44 102 PHE A C 1
ATOM 825 O O . PHE A 1 102 ? 12.644 0.761 -27.580 1.00 85.44 102 PHE A O 1
ATOM 832 N N . ASP A 1 103 ? 13.606 -1.267 -27.468 1.00 85.25 103 ASP A N 1
ATOM 833 C CA . ASP A 1 103 ? 12.387 -2.021 -27.763 1.00 85.25 103 ASP A CA 1
ATOM 834 C C . ASP A 1 103 ? 11.554 -2.248 -26.496 1.00 85.25 103 ASP A C 1
ATOM 836 O O . ASP A 1 103 ? 10.336 -2.404 -26.549 1.00 85.25 103 ASP A O 1
ATOM 840 N N . TRP A 1 104 ? 12.214 -2.238 -25.341 1.00 85.06 104 TRP A N 1
ATOM 841 C CA . TRP A 1 104 ? 11.588 -2.319 -24.034 1.00 85.06 104 TRP A CA 1
ATOM 842 C C . TRP A 1 104 ? 12.438 -1.610 -22.989 1.00 85.06 104 TRP A C 1
ATOM 844 O O . TRP A 1 104 ? 13.653 -1.448 -23.147 1.00 85.06 104 TRP A O 1
ATOM 854 N N . ALA A 1 105 ? 11.796 -1.231 -21.894 1.00 81.94 105 ALA A N 1
ATOM 855 C CA . ALA A 1 105 ? 12.463 -0.725 -20.715 1.00 81.94 105 ALA A CA 1
ATOM 856 C C . ALA A 1 105 ? 11.656 -1.024 -19.457 1.00 81.94 105 ALA A C 1
ATOM 858 O O . ALA A 1 105 ? 10.445 -0.837 -19.440 1.00 81.94 105 ALA A O 1
ATOM 859 N N . VAL A 1 106 ? 12.343 -1.456 -18.405 1.00 77.88 106 VAL A N 1
ATOM 860 C CA . VAL A 1 106 ? 11.794 -1.613 -17.060 1.00 77.88 106 VAL A CA 1
ATOM 861 C C . VAL A 1 106 ? 12.417 -0.567 -16.167 1.00 77.88 106 VAL A C 1
ATOM 863 O O . VAL A 1 106 ? 13.639 -0.422 -16.158 1.00 77.88 106 VAL A O 1
ATOM 866 N N . PHE A 1 107 ? 11.595 0.115 -15.387 1.00 72.94 107 PHE A N 1
ATOM 867 C CA . PHE A 1 107 ? 12.055 1.059 -14.387 1.00 72.94 107 PHE A CA 1
ATOM 868 C C . PHE A 1 107 ? 11.325 0.860 -13.067 1.00 72.94 107 PHE A C 1
ATOM 870 O O . PHE A 1 107 ? 10.110 0.681 -13.036 1.00 72.94 107 PHE A O 1
ATOM 877 N N . SER A 1 108 ? 12.100 0.876 -11.984 1.00 61.88 108 SER A N 1
ATOM 878 C CA . SER A 1 108 ? 11.595 0.916 -10.612 1.00 61.88 108 SER A CA 1
ATOM 879 C C . SER A 1 108 ? 11.239 2.362 -10.288 1.00 61.88 108 SER A C 1
ATOM 881 O O . SER A 1 108 ? 12.023 3.260 -10.589 1.00 61.88 108 SER A O 1
ATOM 883 N N . TYR A 1 109 ? 10.062 2.598 -9.721 1.00 57.91 109 TYR A N 1
ATOM 884 C CA . TYR A 1 109 ? 9.570 3.964 -9.541 1.00 57.91 109 TYR A CA 1
ATOM 885 C C . TYR A 1 109 ? 9.343 4.339 -8.089 1.00 57.91 109 TYR A C 1
ATOM 887 O O . TYR A 1 109 ? 9.787 5.397 -7.646 1.00 57.91 109 TYR A O 1
ATOM 895 N N . PHE A 1 110 ? 8.702 3.443 -7.349 1.00 55.28 110 PHE A N 1
ATOM 896 C CA . PHE A 1 110 ? 8.306 3.698 -5.980 1.00 55.28 110 PHE A CA 1
ATOM 897 C C . PHE A 1 110 ? 8.668 2.500 -5.136 1.00 55.28 110 PHE A C 1
ATOM 899 O O . PHE A 1 110 ? 8.342 1.368 -5.485 1.00 55.28 110 PHE A O 1
ATOM 906 N N . THR A 1 111 ? 9.362 2.770 -4.049 1.00 48.66 111 THR A N 1
ATOM 907 C CA . THR A 1 111 ? 9.323 1.908 -2.890 1.00 48.66 111 THR A CA 1
ATOM 908 C C . THR A 1 111 ? 8.386 2.597 -1.915 1.00 48.66 111 THR A C 1
ATOM 910 O O . THR A 1 111 ? 8.487 3.796 -1.664 1.00 48.66 111 THR A O 1
ATOM 913 N N . THR A 1 112 ? 7.339 1.888 -1.528 1.00 53.31 112 THR A N 1
ATOM 914 C CA . THR A 1 112 ? 6.723 2.117 -0.229 1.00 53.31 112 THR A CA 1
ATOM 915 C C . THR A 1 112 ? 7.361 1.131 0.740 1.00 53.31 112 THR A C 1
ATOM 917 O O . THR A 1 112 ? 8.063 0.206 0.318 1.00 53.31 112 THR A O 1
ATOM 920 N N . TYR A 1 113 ? 7.070 1.255 2.035 1.00 56.69 113 TYR A N 1
ATOM 921 C CA . TYR A 1 113 ? 7.573 0.309 3.037 1.00 56.69 113 TYR A CA 1
ATOM 922 C C . TYR A 1 113 ? 7.242 -1.163 2.697 1.00 56.69 113 TYR A C 1
ATOM 924 O O . TYR A 1 113 ? 7.956 -2.076 3.103 1.00 56.69 113 TYR A O 1
ATOM 932 N N . GLN A 1 114 ? 6.181 -1.407 1.916 1.00 55.31 114 GLN A N 1
ATOM 933 C CA . GLN A 1 114 ? 5.674 -2.751 1.620 1.00 55.31 114 GLN A CA 1
ATOM 934 C C . GLN A 1 114 ? 5.586 -3.104 0.129 1.00 55.31 114 GLN A C 1
ATOM 936 O O . GLN A 1 114 ? 5.265 -4.249 -0.198 1.00 55.31 114 GLN A O 1
ATOM 941 N N . SER A 1 115 ? 5.809 -2.152 -0.785 1.00 53.84 115 SER A N 1
ATOM 942 C CA . SER A 1 115 ? 5.558 -2.343 -2.221 1.00 53.84 115 SER A CA 1
ATOM 943 C C . SER A 1 115 ? 6.657 -1.728 -3.084 1.00 53.84 115 SER A C 1
ATOM 945 O O . SER A 1 115 ? 6.904 -0.528 -3.018 1.00 53.84 115 SER A O 1
ATOM 947 N N . ASP A 1 116 ? 7.268 -2.546 -3.947 1.00 56.84 116 ASP A N 1
ATOM 948 C CA . ASP A 1 116 ? 8.075 -2.064 -5.066 1.00 56.84 116 ASP A CA 1
ATOM 949 C C . ASP A 1 116 ? 7.160 -1.918 -6.294 1.00 56.84 116 ASP A C 1
ATOM 951 O O . ASP A 1 116 ? 6.551 -2.884 -6.765 1.00 56.84 116 ASP A O 1
ATOM 955 N N . PHE A 1 117 ? 7.084 -0.717 -6.857 1.00 60.53 117 PHE A N 1
ATOM 956 C CA . PHE A 1 117 ? 6.399 -0.473 -8.119 1.00 60.53 117 PHE A CA 1
ATOM 957 C C . PHE A 1 117 ? 7.398 -0.458 -9.273 1.00 60.53 117 PHE A C 1
ATOM 959 O O . PHE A 1 117 ? 8.370 0.312 -9.276 1.00 60.53 117 PHE A O 1
ATOM 966 N N . GLY A 1 118 ? 7.135 -1.287 -10.281 1.00 66.88 118 GLY A N 1
ATOM 967 C CA . GLY A 1 118 ? 7.854 -1.277 -11.544 1.00 66.88 118 GLY A CA 1
ATOM 968 C C . GLY A 1 118 ? 6.920 -0.983 -12.698 1.00 66.88 118 GLY A C 1
ATOM 969 O O . GLY A 1 118 ? 5.784 -1.442 -12.748 1.00 66.88 118 GLY A O 1
ATOM 970 N N . CYS A 1 119 ? 7.421 -0.239 -13.669 1.00 71.69 119 CYS A N 1
ATOM 971 C CA . CYS A 1 119 ? 6.720 -0.027 -14.920 1.00 71.69 119 CYS A CA 1
ATOM 972 C C . CYS A 1 119 ? 7.581 -0.570 -16.062 1.00 7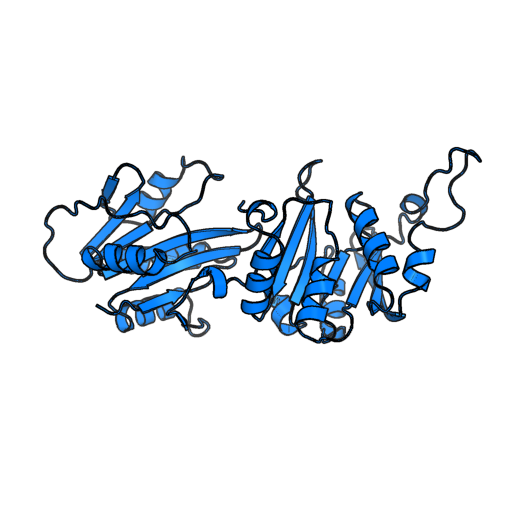1.69 119 CYS A C 1
ATOM 974 O O . CYS A 1 119 ? 8.790 -0.324 -16.124 1.00 71.69 119 CYS A O 1
ATOM 976 N N . LEU A 1 120 ? 6.960 -1.376 -16.926 1.00 77.31 120 LEU A N 1
ATOM 977 C CA . LEU A 1 120 ? 7.560 -1.903 -18.144 1.00 77.31 120 LEU A CA 1
ATOM 978 C C . LEU A 1 120 ? 6.887 -1.242 -19.334 1.00 77.31 120 LEU A C 1
ATOM 980 O O . LEU A 1 120 ? 5.683 -1.329 -19.540 1.00 77.31 120 LEU A O 1
ATOM 984 N N . VAL A 1 121 ? 7.692 -0.611 -20.167 1.00 77.75 121 VAL A N 1
ATOM 985 C CA . VAL A 1 121 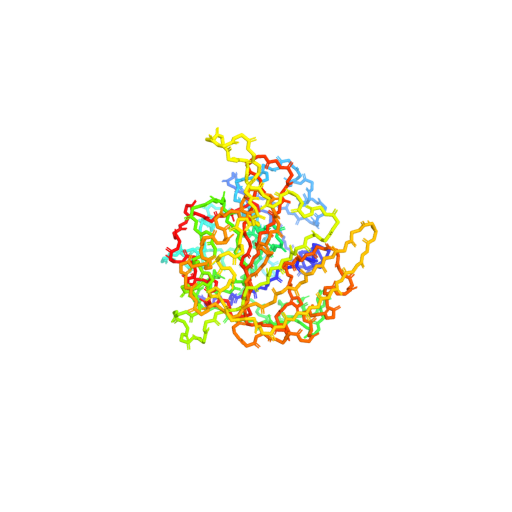? 7.243 -0.050 -21.437 1.00 77.75 121 VAL A CA 1
ATOM 986 C C . VAL A 1 121 ? 7.852 -0.861 -22.562 1.00 77.75 121 VAL A C 1
ATOM 988 O O . VAL A 1 121 ? 9.010 -1.269 -22.479 1.00 77.75 121 VAL A O 1
ATOM 991 N N . THR A 1 122 ? 7.079 -1.130 -23.609 1.00 80.38 122 THR A N 1
ATOM 992 C CA . THR A 1 122 ? 7.517 -1.980 -24.717 1.00 80.38 122 THR A CA 1
ATOM 993 C C . THR A 1 122 ? 6.884 -1.573 -26.041 1.00 80.38 122 THR A C 1
ATOM 995 O O . THR A 1 122 ? 5.741 -1.126 -26.106 1.00 80.38 122 THR A O 1
ATOM 998 N N . SER A 1 123 ? 7.621 -1.753 -27.131 1.00 76.88 123 SER A N 1
ATOM 999 C CA . SER A 1 123 ? 7.083 -1.742 -28.493 1.00 76.88 123 SER A CA 1
ATOM 1000 C C . SER A 1 123 ? 6.689 -3.145 -28.989 1.00 76.88 123 SER A C 1
ATOM 1002 O O . SER A 1 123 ? 6.104 -3.252 -30.064 1.00 76.88 123 SER A O 1
ATOM 1004 N N . TYR A 1 124 ? 6.940 -4.202 -28.198 1.00 79.69 124 TYR A N 1
ATOM 1005 C CA . TYR A 1 124 ? 6.669 -5.614 -28.525 1.00 79.69 124 TYR A CA 1
ATOM 1006 C C . TYR A 1 124 ? 5.856 -6.324 -27.420 1.00 79.69 124 TYR A C 1
ATOM 1008 O O . TYR A 1 124 ? 6.429 -7.050 -26.598 1.00 79.69 124 TYR A O 1
ATOM 1016 N N . PRO A 1 125 ? 4.522 -6.143 -27.392 1.00 75.50 125 PRO A N 1
ATOM 1017 C CA . PRO A 1 125 ? 3.620 -6.743 -26.402 1.00 75.50 125 PRO A CA 1
ATOM 1018 C C . PRO A 1 125 ? 3.748 -8.261 -26.262 1.00 75.50 125 PRO A C 1
ATOM 1020 O O . PRO A 1 125 ? 3.988 -8.759 -25.166 1.00 75.50 125 PRO A O 1
ATOM 1023 N N . ASP A 1 126 ? 3.671 -8.987 -27.378 1.00 77.44 126 ASP A N 1
ATOM 1024 C CA . ASP A 1 126 ? 3.610 -10.455 -27.391 1.00 77.44 126 ASP A CA 1
ATOM 1025 C C . ASP A 1 126 ? 4.867 -11.099 -26.783 1.00 77.44 126 ASP A C 1
ATOM 1027 O O . ASP A 1 126 ? 4.822 -12.144 -26.125 1.00 77.44 126 ASP A O 1
ATOM 1031 N N . LEU A 1 127 ? 6.024 -10.465 -26.995 1.00 76.19 127 LEU A N 1
ATOM 1032 C CA . LEU A 1 127 ? 7.294 -10.929 -26.447 1.00 76.19 127 LEU A CA 1
ATOM 1033 C C . LEU A 1 127 ? 7.352 -10.712 -24.935 1.00 76.19 127 LEU A C 1
ATOM 1035 O O . LEU A 1 127 ? 7.774 -11.605 -24.198 1.00 76.19 127 LEU A O 1
ATOM 1039 N N . ILE A 1 128 ? 6.884 -9.552 -24.476 1.00 77.38 128 ILE A N 1
ATOM 1040 C CA . ILE A 1 128 ? 6.795 -9.229 -23.055 1.00 77.38 128 ILE A CA 1
ATOM 1041 C C . ILE A 1 128 ? 5.805 -10.139 -22.339 1.00 77.38 128 ILE A C 1
ATOM 1043 O O . ILE A 1 128 ? 6.156 -10.695 -21.301 1.00 77.38 128 ILE A O 1
ATOM 1047 N N . GLU A 1 129 ? 4.622 -10.366 -22.901 1.00 77.44 129 GLU A N 1
ATOM 1048 C CA . GLU A 1 129 ? 3.621 -11.271 -22.336 1.00 77.44 129 GLU A CA 1
ATOM 1049 C C . GLU A 1 129 ? 4.214 -12.669 -22.112 1.00 77.44 129 GLU A C 1
ATOM 1051 O O . GLU A 1 129 ? 4.147 -13.220 -21.011 1.00 77.44 129 GLU A O 1
ATOM 1056 N N . LYS A 1 130 ? 4.912 -13.213 -23.117 1.00 80.88 130 LYS A N 1
ATOM 1057 C CA . LYS A 1 130 ? 5.610 -14.502 -23.004 1.00 80.88 130 LYS A CA 1
ATOM 1058 C C . LYS A 1 130 ? 6.636 -14.509 -21.868 1.00 80.88 130 LYS A C 1
ATOM 1060 O O . LYS A 1 130 ? 6.789 -15.526 -21.186 1.00 80.88 130 LYS A O 1
ATOM 1065 N N . VAL A 1 131 ? 7.377 -13.418 -21.677 1.00 80.94 131 VAL A N 1
ATOM 1066 C CA . VAL A 1 131 ? 8.373 -13.306 -20.603 1.00 80.94 131 VAL A CA 1
ATOM 1067 C C . VAL A 1 131 ? 7.699 -13.185 -19.230 1.00 80.94 131 VAL A C 1
ATOM 1069 O O . VAL A 1 131 ? 8.118 -13.881 -18.302 1.00 80.94 131 VAL A O 1
ATOM 1072 N N . LEU A 1 132 ? 6.642 -12.378 -19.105 1.00 75.88 132 LEU A N 1
ATOM 1073 C CA . LEU A 1 132 ? 5.872 -12.178 -17.874 1.00 75.88 132 LEU A CA 1
ATOM 1074 C C . LEU A 1 132 ? 5.210 -13.479 -17.408 1.00 75.88 132 LEU A C 1
ATOM 1076 O O . LEU A 1 132 ? 5.426 -13.899 -16.269 1.00 75.88 132 LEU A O 1
ATOM 1080 N N . VAL A 1 133 ? 4.523 -14.190 -18.309 1.00 77.06 133 VAL A N 1
ATOM 1081 C CA . VAL A 1 133 ? 3.903 -15.494 -18.016 1.00 77.06 133 VAL A CA 1
ATOM 1082 C C . VAL A 1 133 ? 4.947 -16.511 -17.542 1.00 77.06 133 VAL A C 1
ATOM 1084 O O . VAL A 1 133 ? 4.716 -17.253 -16.588 1.00 77.06 133 VAL A O 1
ATOM 1087 N N . LYS A 1 134 ? 6.143 -16.531 -18.151 1.00 79.50 134 LYS A N 1
ATOM 1088 C CA . LYS A 1 134 ? 7.254 -17.395 -17.705 1.00 79.50 134 LYS A CA 1
ATOM 1089 C C . LYS A 1 134 ? 7.837 -16.987 -16.345 1.00 79.50 134 LYS A C 1
ATOM 1091 O O . LYS A 1 134 ? 8.419 -17.837 -15.666 1.00 79.50 134 LYS A O 1
ATOM 1096 N N . ALA A 1 135 ? 7.803 -15.703 -15.993 1.00 74.56 135 ALA A N 1
ATOM 1097 C CA . ALA A 1 135 ? 8.411 -15.180 -14.771 1.00 74.56 135 ALA A CA 1
ATOM 1098 C C . ALA A 1 135 ? 7.484 -15.301 -13.552 1.00 74.56 135 ALA A C 1
ATOM 1100 O O . ALA A 1 135 ? 7.972 -15.607 -12.463 1.00 74.56 135 ALA A O 1
ATOM 1101 N N . TYR A 1 136 ? 6.174 -15.127 -13.734 1.00 69.62 136 TYR A N 1
ATOM 1102 C CA . TYR A 1 136 ? 5.221 -15.033 -12.625 1.00 69.62 136 TYR A CA 1
ATOM 1103 C C . TYR A 1 136 ? 4.053 -16.025 -12.684 1.00 69.62 136 TYR A C 1
ATOM 1105 O O . TYR A 1 136 ? 3.399 -16.205 -11.659 1.00 69.62 136 TYR A O 1
ATOM 1113 N N . GLY A 1 137 ? 3.833 -16.714 -13.809 1.00 70.88 137 GLY A N 1
ATOM 1114 C CA . GLY A 1 137 ? 2.724 -17.656 -13.991 1.00 70.88 137 GLY A CA 1
ATOM 1115 C C . GLY A 1 137 ? 1.501 -17.025 -14.663 1.00 70.88 137 GLY A C 1
ATOM 1116 O O . GLY A 1 137 ? 1.607 -15.986 -15.307 1.00 70.88 137 GLY A O 1
ATOM 1117 N N . LYS A 1 138 ? 0.339 -17.682 -14.541 1.00 61.38 138 LYS A N 1
ATOM 1118 C CA . LYS A 1 138 ? -0.941 -17.202 -15.101 1.00 61.38 138 LYS A CA 1
ATOM 1119 C C . LYS A 1 138 ? -1.632 -16.139 -14.237 1.00 61.38 138 LYS A C 1
ATOM 1121 O O . LYS A 1 138 ? -2.629 -15.584 -14.674 1.00 61.38 138 LYS A O 1
ATOM 1126 N N . ASP A 1 139 ? -1.092 -15.860 -13.055 1.00 52.75 139 ASP A N 1
ATOM 1127 C CA . ASP A 1 139 ? -1.706 -14.980 -12.054 1.00 52.75 139 ASP A CA 1
ATOM 1128 C C . ASP A 1 139 ? -1.239 -13.517 -12.180 1.00 52.75 139 ASP A C 1
ATOM 1130 O O . ASP A 1 139 ? -1.383 -12.743 -11.239 1.00 52.75 139 ASP A O 1
ATOM 1134 N N . ILE A 1 140 ? -0.635 -13.131 -13.314 1.00 56.50 140 ILE A N 1
ATOM 1135 C CA . ILE A 1 140 ? -0.382 -11.718 -13.618 1.00 56.50 140 ILE A CA 1
ATOM 1136 C C . ILE A 1 140 ? -1.604 -11.132 -14.306 1.00 56.50 140 ILE A C 1
ATOM 1138 O O . ILE A 1 140 ? -2.027 -11.615 -15.356 1.00 56.50 140 ILE A O 1
ATOM 1142 N N . GLU A 1 141 ? -2.071 -10.009 -13.777 1.00 53.66 141 GLU A N 1
ATOM 1143 C CA . GLU A 1 141 ? -2.906 -9.077 -14.518 1.00 53.66 141 GLU A CA 1
ATOM 1144 C C . GLU A 1 141 ? -2.007 -8.191 -15.396 1.00 53.66 141 GLU A C 1
ATOM 1146 O O . GLU A 1 141 ? -1.209 -7.403 -14.892 1.00 53.66 141 GLU A O 1
ATOM 1151 N N . ILE A 1 142 ? -2.075 -8.374 -16.720 1.00 59.12 142 ILE A N 1
ATOM 1152 C CA . ILE A 1 142 ? -1.399 -7.491 -17.679 1.00 59.12 142 ILE A CA 1
ATOM 1153 C C . ILE A 1 142 ? -2.416 -6.443 -18.111 1.00 59.12 142 ILE A C 1
ATOM 1155 O O . ILE A 1 142 ? -3.315 -6.733 -18.902 1.00 59.12 142 ILE A O 1
ATOM 1159 N N . SER A 1 143 ? -2.266 -5.223 -17.613 1.00 55.16 143 SER A N 1
ATOM 1160 C CA . SER A 1 143 ? -3.032 -4.071 -18.071 1.00 55.16 143 SER A CA 1
ATOM 1161 C C . SER A 1 143 ? -2.199 -3.256 -19.061 1.00 55.16 143 SER A C 1
ATOM 1163 O O . SER A 1 143 ? -1.002 -3.022 -18.879 1.00 55.16 143 SER A O 1
ATOM 1165 N N . VAL A 1 144 ? -2.835 -2.853 -20.160 1.00 57.97 144 VAL A N 1
ATOM 1166 C CA . VAL A 1 144 ? -2.272 -1.884 -21.103 1.00 57.97 144 VAL A CA 1
ATOM 1167 C C . VAL A 1 144 ? -2.717 -0.514 -20.630 1.00 57.97 144 VAL A C 1
ATOM 1169 O O . VAL A 1 144 ? -3.906 -0.204 -20.701 1.00 57.97 144 VAL A O 1
ATOM 1172 N N . TYR A 1 145 ? -1.782 0.284 -20.127 1.00 58.38 145 TYR A N 1
ATOM 1173 C CA . TYR A 1 145 ? -2.092 1.607 -19.602 1.00 58.38 145 TYR A CA 1
ATOM 1174 C C . TYR A 1 145 ? -1.741 2.682 -20.636 1.00 58.38 145 TYR A C 1
ATOM 1176 O O . TYR A 1 145 ? -0.618 2.745 -21.118 1.00 58.38 145 TYR A O 1
ATOM 1184 N N . GLU A 1 146 ? -2.696 3.526 -21.025 1.00 58.91 146 GLU A N 1
ATOM 1185 C CA . GLU A 1 146 ? -2.422 4.687 -21.896 1.00 58.91 146 GLU A CA 1
ATOM 1186 C C . GLU A 1 146 ? -2.234 5.993 -21.084 1.00 58.91 146 GLU A C 1
ATOM 1188 O O . GLU A 1 146 ? -2.004 7.052 -21.671 1.00 58.91 146 GLU A O 1
ATOM 1193 N N . GLY A 1 147 ? -2.325 5.922 -19.745 1.00 63.34 147 GLY A N 1
ATOM 1194 C CA . GLY A 1 147 ? -2.260 7.056 -18.809 1.00 63.34 147 GLY A CA 1
ATOM 1195 C C . GLY A 1 147 ? -1.021 7.083 -17.898 1.00 63.34 147 GLY A C 1
ATOM 1196 O O . GLY A 1 147 ? 0.012 6.491 -18.214 1.00 63.34 147 GLY A O 1
ATOM 1197 N N . ASP A 1 148 ? -1.131 7.779 -16.764 1.00 66.62 148 ASP A N 1
ATOM 1198 C CA . ASP A 1 148 ? -0.088 7.879 -15.735 1.00 66.62 148 ASP A CA 1
ATOM 1199 C C . ASP A 1 148 ? 0.032 6.555 -14.944 1.00 66.62 148 ASP A C 1
ATOM 1201 O O . ASP A 1 148 ? -0.951 6.108 -14.356 1.00 66.62 148 ASP A O 1
ATOM 1205 N N . PRO A 1 149 ? 1.206 5.894 -14.887 1.00 64.25 149 PRO A N 1
ATOM 1206 C CA . PRO A 1 149 ? 1.376 4.655 -14.124 1.00 64.25 149 PRO A CA 1
ATOM 1207 C C . PRO A 1 149 ? 0.991 4.759 -12.642 1.00 64.25 149 PRO A C 1
ATOM 1209 O O . PRO A 1 149 ? 0.677 3.736 -12.034 1.00 64.25 149 PRO A O 1
ATOM 1212 N N . ILE A 1 150 ? 1.007 5.963 -12.060 1.00 64.06 150 ILE A N 1
ATOM 1213 C CA . ILE A 1 150 ? 0.586 6.205 -10.675 1.00 64.06 150 ILE A CA 1
ATOM 1214 C C . ILE A 1 150 ? -0.884 5.845 -10.433 1.00 64.06 150 ILE A C 1
ATOM 1216 O O . ILE A 1 150 ? -1.264 5.507 -9.314 1.00 64.06 150 ILE A O 1
ATOM 1220 N N . ASP A 1 151 ? -1.697 5.843 -11.490 1.00 65.94 151 ASP A N 1
ATOM 1221 C CA . ASP A 1 151 ? -3.106 5.454 -11.455 1.00 65.94 151 ASP A CA 1
ATOM 1222 C C . ASP A 1 151 ? -3.301 3.959 -11.156 1.00 65.94 151 ASP A C 1
ATOM 1224 O O . ASP A 1 151 ? -4.416 3.499 -10.918 1.00 65.94 151 ASP A O 1
ATOM 1228 N N . SER A 1 152 ? -2.222 3.175 -11.233 1.00 67.94 152 SER A N 1
ATOM 1229 C CA . SER A 1 152 ? -2.204 1.743 -10.922 1.00 67.94 152 SER A CA 1
ATOM 1230 C C . SER A 1 152 ? -1.661 1.444 -9.524 1.00 67.94 152 SER A C 1
ATOM 1232 O O . SER A 1 152 ? -1.557 0.275 -9.157 1.00 67.94 152 SER A O 1
ATOM 1234 N N . LEU A 1 153 ? -1.287 2.466 -8.749 1.00 71.94 153 LEU A N 1
ATOM 1235 C CA . LEU A 1 153 ? -0.727 2.285 -7.417 1.00 71.94 153 LEU A CA 1
ATOM 1236 C C . LEU A 1 153 ? -1.808 1.807 -6.446 1.00 71.94 153 LEU A C 1
ATOM 1238 O O . LEU A 1 153 ? -2.821 2.472 -6.275 1.00 71.94 153 LEU A O 1
ATOM 1242 N N . ARG A 1 154 ? -1.583 0.681 -5.765 1.00 77.00 154 ARG A N 1
ATOM 1243 C CA . ARG A 1 154 ? -2.512 0.182 -4.739 1.00 77.00 154 ARG A CA 1
ATOM 1244 C C . ARG A 1 154 ? -2.141 0.602 -3.328 1.00 77.00 154 ARG A C 1
ATOM 1246 O O . ARG A 1 154 ? -3.036 0.747 -2.499 1.00 77.00 154 ARG A O 1
ATOM 1253 N N . THR A 1 155 ? -0.863 0.866 -3.073 1.00 76.81 155 THR A N 1
ATOM 1254 C CA . THR A 1 155 ? -0.327 1.138 -1.733 1.00 76.81 155 THR A CA 1
ATOM 1255 C C . THR A 1 155 ? 0.275 2.543 -1.636 1.00 76.81 155 THR A C 1
ATOM 1257 O O . THR A 1 155 ? 1.042 2.950 -2.502 1.00 76.81 155 THR A O 1
ATOM 1260 N N . ALA A 1 156 ? -0.014 3.269 -0.557 1.00 75.94 156 ALA A N 1
ATOM 1261 C CA . ALA A 1 156 ? 0.579 4.561 -0.213 1.00 75.94 156 ALA A CA 1
ATOM 1262 C C . ALA A 1 156 ? 1.148 4.530 1.215 1.00 75.94 156 ALA A C 1
ATOM 1264 O O . ALA A 1 156 ? 0.562 3.894 2.088 1.00 75.94 156 ALA A O 1
ATOM 1265 N N . THR A 1 157 ? 2.264 5.222 1.460 1.00 75.44 157 THR A N 1
ATOM 1266 C CA . THR A 1 157 ? 2.879 5.351 2.797 1.00 75.44 157 THR A CA 1
ATOM 1267 C C . THR A 1 157 ? 3.082 6.824 3.145 1.00 75.44 157 THR A C 1
ATOM 1269 O O . THR A 1 157 ? 3.300 7.632 2.243 1.00 75.44 157 THR A O 1
ATOM 1272 N N . PHE A 1 158 ? 3.025 7.182 4.430 1.00 73.19 158 PHE A N 1
ATOM 1273 C CA . PHE A 1 158 ? 3.018 8.575 4.910 1.00 73.19 158 PHE A CA 1
ATOM 1274 C C . PHE A 1 158 ? 4.095 8.851 5.979 1.00 73.19 158 PHE A C 1
ATOM 1276 O O . PHE A 1 158 ? 4.576 7.916 6.620 1.00 73.19 158 PHE A O 1
ATOM 1283 N N . TYR A 1 159 ? 4.505 10.124 6.104 1.00 62.00 159 TYR A N 1
ATOM 1284 C CA . TYR A 1 159 ? 5.602 10.618 6.969 1.00 62.00 159 TYR A CA 1
ATOM 1285 C C . TYR A 1 159 ? 5.203 11.036 8.401 1.00 62.00 159 TYR A C 1
ATOM 1287 O O . TYR A 1 159 ? 6.106 11.351 9.167 1.00 62.00 159 TYR A O 1
ATOM 1295 N N . ASP A 1 160 ? 3.915 10.956 8.752 1.00 61.84 160 ASP A N 1
ATOM 1296 C CA . ASP A 1 160 ? 3.369 10.957 10.129 1.00 61.84 160 ASP A CA 1
ATOM 1297 C C . ASP A 1 160 ? 2.874 12.266 10.803 1.00 61.84 160 ASP A C 1
ATOM 1299 O O . ASP A 1 160 ? 3.297 13.370 10.458 1.00 61.84 160 ASP A O 1
ATOM 1303 N N . TYR A 1 161 ? 1.985 12.043 11.798 1.00 51.22 161 TYR A N 1
ATOM 1304 C CA . TYR A 1 161 ? 1.368 12.865 12.870 1.00 51.22 161 TYR A CA 1
ATOM 1305 C C . TYR A 1 161 ? 0.074 13.678 12.669 1.00 51.22 161 TYR A C 1
ATOM 1307 O O . TYR A 1 161 ? -0.792 13.639 13.539 1.00 51.22 161 TYR A O 1
ATOM 1315 N N . ASP A 1 162 ? -0.127 14.452 11.608 1.00 49.69 162 ASP A N 1
ATOM 1316 C CA . ASP A 1 162 ? -1.163 15.508 11.625 1.00 49.69 162 ASP A CA 1
ATOM 1317 C C . ASP A 1 162 ? -2.502 15.141 10.961 1.00 49.69 162 ASP A C 1
ATOM 1319 O O . ASP A 1 162 ? -3.408 15.977 10.868 1.00 49.69 162 ASP A O 1
ATOM 1323 N N . VAL A 1 163 ? -2.656 13.896 10.497 1.00 59.12 163 VAL A N 1
ATOM 1324 C CA . VAL A 1 163 ? -3.784 13.532 9.621 1.00 59.12 163 VAL A CA 1
ATOM 1325 C C . VAL A 1 163 ? -4.349 12.121 9.826 1.00 59.12 163 VAL A C 1
ATOM 1327 O O . VAL A 1 163 ? -5.079 11.583 8.985 1.00 59.12 163 VAL A O 1
ATOM 1330 N N . GLU A 1 164 ? -4.026 11.524 10.967 1.00 65.94 164 GLU A N 1
ATOM 1331 C CA . GLU A 1 164 ? -4.315 10.133 11.301 1.00 65.94 164 GLU A CA 1
ATOM 1332 C C . GLU A 1 164 ? -5.817 9.827 11.305 1.00 65.94 164 GLU A C 1
ATOM 1334 O O . GLU A 1 164 ? -6.638 10.517 11.911 1.00 65.94 164 GLU A O 1
ATOM 1339 N N . GLY A 1 165 ? -6.197 8.805 10.539 1.00 71.25 165 GLY A N 1
ATOM 1340 C CA . GLY A 1 165 ? -7.585 8.392 10.341 1.00 71.25 165 GLY A CA 1
ATOM 1341 C C . GLY A 1 165 ? -8.423 9.300 9.429 1.00 71.25 165 GLY A C 1
ATOM 1342 O O . GLY A 1 165 ? -9.286 8.800 8.702 1.00 71.25 165 GLY A O 1
ATOM 1343 N N . TYR A 1 166 ? -8.160 10.611 9.371 1.00 80.44 166 TYR A N 1
ATOM 1344 C CA . TYR A 1 166 ? -8.937 11.546 8.539 1.00 80.44 166 TYR A CA 1
ATOM 1345 C C . TYR A 1 166 ? -8.998 11.115 7.069 1.00 80.44 166 TYR A C 1
ATOM 1347 O O . TYR A 1 166 ? -10.042 11.217 6.428 1.00 80.44 166 TYR A O 1
ATOM 1355 N N . PHE A 1 167 ? -7.919 10.537 6.543 1.00 77.88 167 PHE A N 1
ATOM 1356 C CA . PHE A 1 167 ? -7.885 10.034 5.169 1.00 77.88 167 PHE A CA 1
ATOM 1357 C C . PHE A 1 167 ? -8.794 8.853 4.916 1.00 77.88 167 PHE A C 1
ATOM 1359 O O . PHE A 1 167 ? -9.492 8.831 3.907 1.00 77.88 167 PHE A O 1
ATOM 1366 N N . ALA A 1 168 ? -8.798 7.881 5.821 1.00 79.69 168 ALA A N 1
ATOM 1367 C CA . ALA A 1 168 ? -9.686 6.737 5.719 1.00 79.69 168 ALA A CA 1
ATOM 1368 C C . ALA A 1 168 ? -11.153 7.202 5.704 1.00 79.69 168 ALA A C 1
ATOM 1370 O O . ALA A 1 168 ? -11.972 6.694 4.938 1.00 79.69 168 ALA A O 1
ATOM 1371 N N . TYR A 1 169 ? -11.461 8.241 6.482 1.00 82.88 169 TYR A N 1
ATOM 1372 C CA . TYR A 1 169 ? -12.782 8.851 6.509 1.00 82.88 169 TYR A CA 1
ATOM 1373 C C . TYR A 1 169 ? -13.124 9.633 5.226 1.00 82.88 169 TYR A C 1
ATOM 1375 O O . TYR A 1 169 ? -14.192 9.433 4.642 1.00 82.88 169 TYR A O 1
ATOM 1383 N N . GLU A 1 170 ? -12.224 10.489 4.735 1.00 82.31 170 GLU A N 1
ATOM 1384 C CA . GLU A 1 170 ? -12.452 11.246 3.499 1.00 82.31 170 GLU A CA 1
ATOM 1385 C C . GLU A 1 170 ? -12.507 10.340 2.264 1.00 82.31 170 GLU A C 1
ATOM 1387 O O . GLU A 1 170 ? -13.300 10.604 1.362 1.00 82.31 170 GLU A O 1
ATOM 1392 N N . VAL A 1 171 ? -11.746 9.242 2.237 1.00 81.06 171 VAL A N 1
ATOM 1393 C CA . VAL A 1 171 ? -11.841 8.204 1.200 1.00 81.06 171 VAL A CA 1
ATOM 1394 C C . VAL A 1 171 ? -13.233 7.570 1.193 1.00 81.06 171 VAL A C 1
ATOM 1396 O O . VAL A 1 171 ? -13.886 7.584 0.147 1.00 81.06 171 VAL A O 1
ATOM 1399 N N . ALA A 1 172 ? -13.725 7.093 2.344 1.00 86.25 172 ALA A N 1
ATOM 1400 C CA . ALA A 1 172 ? -15.067 6.513 2.454 1.00 86.25 172 ALA A CA 1
ATOM 1401 C C . ALA A 1 172 ? -16.141 7.483 1.934 1.00 86.25 172 ALA A C 1
ATOM 1403 O O . ALA A 1 172 ? -16.947 7.155 1.060 1.00 86.25 172 ALA A O 1
ATOM 1404 N N . LYS A 1 173 ? -16.097 8.732 2.403 1.00 85.44 173 LYS A N 1
ATOM 1405 C CA . LYS A 1 173 ? -17.031 9.791 2.006 1.00 85.44 173 LYS A CA 1
ATOM 1406 C C . LYS A 1 173 ? -16.943 10.127 0.518 1.00 85.44 173 LYS A C 1
ATOM 1408 O O . LYS A 1 173 ? -17.971 10.294 -0.138 1.00 85.44 173 LYS A O 1
ATOM 1413 N N . ALA A 1 174 ? -15.734 10.214 -0.031 1.00 80.88 174 ALA A N 1
ATOM 1414 C CA . ALA A 1 174 ? -15.491 10.510 -1.440 1.00 80.88 174 ALA A CA 1
ATOM 1415 C C . ALA A 1 174 ? -16.008 9.414 -2.387 1.00 80.88 174 ALA A C 1
ATOM 1417 O O . ALA A 1 174 ? -16.307 9.718 -3.549 1.00 80.88 174 ALA A O 1
ATOM 1418 N N . ASN A 1 175 ? -16.122 8.183 -1.887 1.00 80.06 175 ASN A N 1
ATOM 1419 C CA . ASN A 1 175 ? -16.672 7.027 -2.592 1.00 80.06 175 ASN A CA 1
ATOM 1420 C C . ASN A 1 175 ? -18.169 6.803 -2.320 1.00 80.06 175 ASN A C 1
ATOM 1422 O O . ASN A 1 175 ? -18.786 5.958 -2.967 1.00 80.06 175 ASN A O 1
ATOM 1426 N N . GLY A 1 176 ? -18.771 7.571 -1.405 1.00 85.19 176 GLY A N 1
ATOM 1427 C CA . GLY A 1 176 ? -20.157 7.371 -0.979 1.00 85.19 176 GLY A CA 1
ATOM 1428 C C . GLY A 1 176 ? -20.361 6.069 -0.200 1.00 85.19 176 GLY A C 1
ATOM 1429 O O . GLY A 1 176 ? -21.449 5.498 -0.253 1.00 85.19 176 GLY A O 1
ATOM 1430 N N . GLU A 1 177 ? -19.314 5.589 0.469 1.00 89.06 177 GLU A N 1
ATOM 1431 C CA . GLU A 1 177 ? -19.362 4.425 1.348 1.00 89.06 177 GLU A CA 1
ATOM 1432 C C . GLU A 1 177 ? -20.062 4.776 2.669 1.00 89.06 177 GLU A C 1
ATOM 1434 O O . GLU A 1 177 ? -20.091 5.934 3.101 1.00 89.06 177 GLU A O 1
ATOM 1439 N N . ASP A 1 178 ? -20.609 3.754 3.330 1.00 91.69 178 ASP A N 1
ATOM 1440 C CA . ASP A 1 178 ? -20.987 3.866 4.738 1.00 91.69 178 ASP A CA 1
ATOM 1441 C C . ASP A 1 178 ? -19.748 4.196 5.595 1.00 91.69 178 ASP A C 1
ATOM 1443 O O . ASP A 1 178 ? -18.613 3.955 5.166 1.00 91.69 178 ASP A O 1
ATOM 1447 N N . PRO A 1 179 ? -19.927 4.728 6.820 1.00 92.75 179 PRO A N 1
ATOM 1448 C CA . PRO A 1 179 ? -18.794 5.045 7.675 1.00 92.75 179 PRO A CA 1
ATOM 1449 C C . PRO A 1 179 ? -17.897 3.822 7.913 1.00 92.75 179 PRO A C 1
ATOM 1451 O O . PRO A 1 179 ? -18.427 2.728 8.150 1.00 92.75 179 PRO A O 1
ATOM 1454 N N . PRO A 1 180 ? -16.562 3.997 7.870 1.00 94.88 180 PRO A N 1
ATOM 1455 C CA . PRO A 1 180 ? -15.618 2.888 7.907 1.00 94.88 180 PRO A CA 1
ATOM 1456 C C . PRO A 1 180 ? -15.618 2.166 9.258 1.00 94.88 180 PRO A C 1
ATOM 1458 O O . PRO A 1 180 ? -16.211 2.626 10.241 1.00 94.88 180 PRO A O 1
ATOM 1461 N N . PHE A 1 181 ? -14.922 1.031 9.312 1.00 95.75 181 PHE A N 1
ATOM 1462 C CA . PHE A 1 181 ? -14.666 0.321 10.560 1.00 95.75 181 PHE A CA 1
ATOM 1463 C C . PHE A 1 181 ? -13.312 0.702 11.147 1.00 95.75 181 PHE A C 1
ATOM 1465 O O . PHE A 1 181 ? -12.319 0.710 10.429 1.00 95.75 181 PHE A O 1
ATOM 1472 N N . LEU A 1 182 ? -13.268 0.938 12.455 1.00 94.00 182 LEU A N 1
ATOM 1473 C CA . LEU A 1 182 ? -12.054 1.079 13.254 1.00 94.00 182 LEU A CA 1
ATOM 1474 C C . LEU A 1 182 ? -11.817 -0.219 14.038 1.00 94.00 182 LEU A C 1
ATOM 1476 O O . LEU A 1 182 ? -12.689 -0.645 14.797 1.00 94.00 182 LEU A O 1
ATOM 1480 N N . LEU A 1 183 ? -10.644 -0.830 13.870 1.00 93.19 183 LEU A N 1
ATOM 1481 C CA . LEU A 1 183 ? -10.130 -1.879 14.745 1.00 93.19 183 LEU A CA 1
ATOM 1482 C C . LEU A 1 183 ? -9.402 -1.233 15.917 1.00 93.19 183 LEU A C 1
ATOM 1484 O O . LEU A 1 183 ? -8.323 -0.662 15.750 1.00 93.19 183 LEU A O 1
ATOM 1488 N N . CYS A 1 184 ? -9.986 -1.384 17.099 1.00 91.88 184 CYS A N 1
ATOM 1489 C CA . CYS A 1 184 ? -9.332 -1.082 18.354 1.00 91.88 184 CYS A CA 1
ATOM 1490 C C . CYS A 1 184 ? -8.762 -2.347 18.986 1.00 91.88 184 CYS A C 1
ATOM 1492 O O . CYS A 1 184 ? -9.454 -3.367 19.069 1.00 91.88 184 CYS A O 1
ATOM 1494 N N . ARG A 1 185 ? -7.523 -2.280 19.467 1.00 88.62 185 ARG A N 1
ATOM 1495 C CA . ARG A 1 185 ? -6.833 -3.424 20.055 1.00 88.62 185 ARG A CA 1
ATOM 1496 C C . ARG A 1 185 ? -6.313 -3.079 21.446 1.00 88.62 185 ARG A C 1
ATOM 1498 O O . ARG A 1 185 ? -5.354 -2.346 21.607 1.00 88.62 185 ARG A O 1
ATOM 1505 N N . ILE A 1 186 ? -6.966 -3.613 22.471 1.00 88.56 186 ILE A N 1
ATOM 1506 C CA . ILE A 1 186 ? -6.670 -3.274 23.869 1.00 88.56 186 ILE A CA 1
ATOM 1507 C C . ILE A 1 186 ? -5.843 -4.394 24.491 1.00 88.56 186 ILE A C 1
ATOM 1509 O O . ILE A 1 186 ? -6.324 -5.527 24.569 1.00 88.56 186 ILE A O 1
ATOM 1513 N N . ASP A 1 187 ? -4.634 -4.088 24.968 1.00 87.62 187 ASP A N 1
ATOM 1514 C CA . ASP A 1 187 ? -3.834 -5.030 25.755 1.00 87.62 187 ASP A CA 1
ATOM 1515 C C . ASP A 1 187 ? -4.477 -5.233 27.136 1.00 87.62 187 ASP A C 1
ATOM 1517 O O . ASP A 1 187 ? -4.536 -4.335 27.979 1.00 87.62 187 ASP A O 1
ATOM 1521 N N . LEU A 1 188 ? -4.983 -6.441 27.373 1.00 87.44 188 LEU A N 1
ATOM 1522 C CA . LEU A 1 188 ? -5.592 -6.834 28.640 1.00 87.44 188 LEU A CA 1
ATOM 1523 C C . LEU A 1 188 ? -4.551 -7.092 29.735 1.00 87.44 188 LEU A C 1
ATOM 1525 O O . LEU A 1 188 ? -4.911 -7.119 30.911 1.00 87.44 188 LEU A O 1
ATOM 1529 N N . THR A 1 189 ? -3.281 -7.278 29.377 1.00 84.44 189 THR A N 1
ATOM 1530 C CA . THR A 1 189 ? -2.190 -7.514 30.326 1.00 84.44 189 THR A CA 1
ATOM 1531 C C . THR A 1 189 ? -1.684 -6.211 30.950 1.00 84.44 189 THR A C 1
ATOM 1533 O O . THR A 1 189 ? -1.182 -6.244 32.073 1.00 84.44 189 THR A O 1
ATOM 1536 N N . ASN A 1 190 ? -1.820 -5.070 30.263 1.00 80.50 190 ASN A N 1
ATOM 1537 C CA . ASN A 1 190 ? -1.204 -3.806 30.680 1.00 80.50 190 ASN A CA 1
ATOM 1538 C C . ASN A 1 190 ? -2.160 -2.603 30.601 1.00 80.50 190 ASN A C 1
ATOM 1540 O O . ASN A 1 190 ? -1.819 -1.543 30.086 1.00 80.50 190 ASN A O 1
ATOM 1544 N N . GLN A 1 191 ? -3.375 -2.767 31.134 1.00 78.38 191 GLN A N 1
ATOM 1545 C CA . GLN A 1 191 ? -4.438 -1.756 31.042 1.00 78.38 191 GLN A CA 1
ATOM 1546 C C . GLN A 1 191 ? -4.106 -0.415 31.714 1.00 78.38 191 GLN A C 1
ATOM 1548 O O . GLN A 1 191 ? -4.675 0.608 31.341 1.00 78.38 191 GLN A O 1
ATOM 1553 N N . GLU A 1 192 ? -3.194 -0.410 32.688 1.00 78.81 192 GLU A N 1
ATOM 1554 C CA . GLU A 1 192 ? -2.769 0.813 33.379 1.00 78.81 192 GLU A CA 1
ATOM 1555 C C . GLU A 1 192 ? -2.028 1.784 32.444 1.00 78.81 192 GLU A C 1
ATOM 1557 O O . GLU A 1 192 ? -2.038 2.982 32.699 1.00 78.81 192 GLU A O 1
ATOM 1562 N N . LEU A 1 193 ? -1.462 1.308 31.322 1.00 76.88 193 LEU A N 1
ATOM 1563 C CA . LEU A 1 193 ? -0.838 2.173 30.309 1.00 76.88 193 LEU A CA 1
ATOM 1564 C C . LEU A 1 193 ? -1.826 3.133 29.639 1.00 76.88 193 LEU A C 1
ATOM 1566 O O . LEU A 1 193 ? -1.414 4.101 29.014 1.00 76.88 193 LEU A O 1
ATOM 1570 N N . TYR A 1 194 ? -3.126 2.865 29.744 1.00 83.00 194 TYR A N 1
ATOM 1571 C CA . TYR A 1 194 ? -4.156 3.654 29.078 1.00 83.00 194 TYR A CA 1
ATOM 1572 C C . TYR A 1 194 ? -4.761 4.744 29.957 1.00 83.00 194 TYR A C 1
ATOM 1574 O O . TYR A 1 194 ? -5.740 5.379 29.558 1.00 83.00 194 TYR A O 1
ATOM 1582 N N . ARG A 1 195 ? -4.222 4.947 31.160 1.00 84.50 195 ARG A N 1
ATOM 1583 C CA . ARG A 1 195 ? -4.655 6.008 32.066 1.00 84.50 195 ARG A CA 1
ATOM 1584 C C . ARG A 1 195 ? -3.674 7.165 31.995 1.00 84.50 195 ARG A C 1
ATOM 1586 O O . ARG A 1 195 ? -2.463 6.968 32.039 1.00 84.50 195 ARG A O 1
ATOM 1593 N N . ILE A 1 196 ? -4.211 8.373 31.883 1.00 78.94 196 ILE A N 1
ATOM 1594 C CA . ILE A 1 196 ? -3.409 9.593 31.862 1.00 78.94 196 ILE A CA 1
ATOM 1595 C C . ILE A 1 196 ? -3.146 10.020 33.305 1.00 78.94 196 ILE A C 1
ATOM 1597 O O . ILE A 1 196 ? -4.061 10.057 34.130 1.00 78.94 196 ILE A O 1
ATOM 1601 N N . TRP A 1 197 ? -1.899 10.379 33.607 1.00 78.06 197 TRP A N 1
ATOM 1602 C CA . TRP A 1 197 ? -1.558 10.988 34.888 1.00 78.06 197 TRP A CA 1
ATOM 1603 C C . TRP A 1 197 ? -2.138 12.403 34.971 1.00 78.06 197 TRP A C 1
ATOM 1605 O O . TRP A 1 197 ? -1.728 13.303 34.231 1.00 78.06 197 TRP A O 1
ATOM 1615 N N . ASN A 1 198 ? -3.046 12.638 35.915 1.00 80.12 198 ASN A N 1
ATOM 1616 C CA . ASN A 1 198 ? -3.596 13.958 36.172 1.00 80.12 198 ASN A CA 1
ATOM 1617 C C . ASN A 1 198 ? -2.750 14.693 37.224 1.00 80.12 198 ASN A C 1
ATOM 1619 O O . ASN A 1 198 ? -2.805 14.419 38.426 1.00 80.12 198 ASN A O 1
ATOM 1623 N N . SER A 1 199 ? -1.983 15.685 36.766 1.00 83.12 199 SER A N 1
ATOM 1624 C CA . SER A 1 199 ? -1.087 16.466 37.624 1.00 83.12 199 SER A CA 1
ATOM 1625 C C . SER A 1 199 ? -1.798 17.361 38.643 1.00 83.12 199 SER A C 1
ATOM 1627 O O . SER A 1 199 ? -1.165 17.781 39.605 1.00 83.12 199 SER A O 1
ATOM 1629 N N . GLU A 1 200 ? -3.076 17.694 38.441 1.00 85.50 200 GLU A N 1
ATOM 1630 C CA . GLU A 1 200 ? -3.823 18.561 39.364 1.00 85.50 200 GLU A CA 1
ATOM 1631 C C . GLU A 1 200 ? -4.267 17.814 40.625 1.00 85.50 200 GLU A C 1
ATOM 1633 O O . GLU A 1 200 ? -4.304 18.397 41.709 1.00 85.50 200 GLU A O 1
ATOM 1638 N N . ILE A 1 201 ? -4.595 16.527 40.482 1.00 85.81 201 ILE A N 1
ATOM 1639 C CA . ILE A 1 201 ? -5.039 15.662 41.585 1.00 85.81 201 ILE A CA 1
ATOM 1640 C C . ILE A 1 201 ? -3.966 14.665 42.041 1.00 85.81 201 ILE A C 1
ATOM 1642 O O . ILE A 1 201 ? -4.219 13.901 42.969 1.00 85.81 201 ILE A O 1
ATOM 1646 N N . GLU A 1 202 ? -2.788 14.690 41.408 1.00 84.12 202 GLU A N 1
ATOM 1647 C CA . GLU A 1 202 ? -1.670 13.764 41.638 1.00 84.12 202 GLU A CA 1
ATOM 1648 C C . GLU A 1 202 ? -2.108 12.289 41.623 1.00 84.12 202 GLU A C 1
ATOM 1650 O O . GLU A 1 202 ? -1.747 11.499 42.500 1.00 84.12 202 GLU A O 1
ATOM 1655 N N . ALA A 1 203 ? -2.922 11.924 40.633 1.00 83.69 203 ALA A N 1
ATOM 1656 C CA . ALA A 1 203 ? -3.426 10.568 40.455 1.00 83.69 203 ALA A CA 1
ATOM 1657 C C . ALA A 1 203 ? -3.707 10.279 38.977 1.00 83.69 203 ALA A C 1
ATOM 1659 O O . ALA A 1 203 ? -3.931 11.201 38.193 1.00 83.69 203 ALA A O 1
ATOM 1660 N N . ASP A 1 204 ? -3.737 8.999 38.616 1.00 81.12 204 ASP A N 1
ATOM 1661 C CA . ASP A 1 204 ? -4.219 8.566 37.306 1.00 81.12 204 ASP A CA 1
ATOM 1662 C C . ASP A 1 204 ? -5.718 8.855 37.157 1.00 81.12 204 ASP A C 1
ATOM 1664 O O . ASP A 1 204 ? -6.484 8.779 38.126 1.00 81.12 204 ASP A O 1
ATOM 1668 N N . GLU A 1 205 ? -6.144 9.176 35.936 1.00 81.50 205 GLU A N 1
ATOM 1669 C CA . GLU A 1 205 ? -7.564 9.252 35.604 1.00 81.50 205 GLU A CA 1
ATOM 1670 C C . GLU A 1 205 ? -8.275 7.923 35.911 1.00 81.50 205 GLU A C 1
ATOM 1672 O O . GLU A 1 205 ? -7.726 6.832 35.743 1.00 81.50 205 GLU A O 1
ATOM 1677 N N . GLU A 1 206 ? -9.517 8.016 36.397 1.00 82.69 206 GLU A N 1
ATOM 1678 C CA . GLU A 1 206 ? -10.289 6.848 36.847 1.00 82.69 206 GLU A CA 1
ATOM 1679 C C . GLU A 1 206 ? -10.635 5.907 35.680 1.00 82.69 206 GLU A C 1
ATOM 1681 O O . GLU A 1 206 ? -10.690 4.686 35.845 1.00 82.69 206 GLU A O 1
ATOM 1686 N N . ASP A 1 207 ? -10.822 6.485 34.494 1.00 85.81 207 ASP A N 1
ATOM 1687 C CA . ASP A 1 207 ? -11.147 5.787 33.260 1.00 85.81 207 ASP A CA 1
ATOM 1688 C C . ASP A 1 207 ? -10.006 5.908 32.234 1.00 85.81 207 ASP A C 1
ATOM 1690 O O . ASP A 1 207 ? -9.333 6.937 32.188 1.00 85.81 207 ASP A O 1
ATOM 1694 N N . PRO A 1 208 ? -9.799 4.892 31.372 1.00 87.25 208 PRO A N 1
ATOM 1695 C CA . PRO A 1 208 ? -8.876 5.003 30.248 1.00 87.25 208 PRO A CA 1
ATOM 1696 C C . PRO A 1 208 ? -9.261 6.142 29.298 1.00 87.25 208 PRO A C 1
ATOM 1698 O O . PRO A 1 208 ? -10.448 6.324 29.004 1.00 87.25 208 PRO A O 1
ATOM 1701 N N . TRP A 1 209 ? -8.266 6.839 28.745 1.00 86.50 209 TRP A N 1
ATOM 1702 C CA . TRP A 1 209 ? -8.469 8.046 27.930 1.00 86.50 209 TRP A CA 1
ATOM 1703 C C . TRP A 1 209 ? -9.418 7.821 26.740 1.00 86.50 209 TRP A C 1
ATOM 1705 O O . TRP A 1 209 ? -10.262 8.661 26.425 1.00 86.50 209 TRP A O 1
ATOM 1715 N N . TYR A 1 210 ? -9.358 6.641 26.116 1.00 86.88 210 TYR A N 1
ATOM 1716 C CA . TYR A 1 210 ? -10.136 6.321 24.916 1.00 86.88 210 TYR A CA 1
ATOM 1717 C C . TYR A 1 210 ? -11.615 6.036 25.198 1.00 86.88 210 TYR A C 1
ATOM 1719 O O . TYR A 1 210 ? -12.433 6.068 24.275 1.00 86.88 210 TYR A O 1
ATOM 1727 N N . LYS A 1 211 ? -11.992 5.732 26.447 1.00 89.25 211 LYS A N 1
ATOM 1728 C CA . LYS A 1 211 ? -13.313 5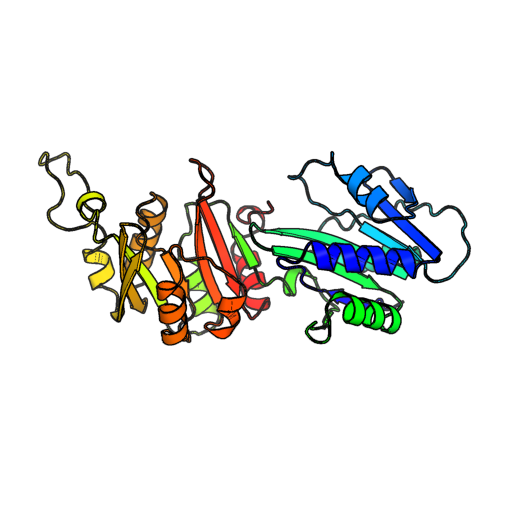.173 26.787 1.00 89.25 211 LYS A CA 1
ATOM 1729 C C . LYS A 1 211 ? -14.457 6.085 26.338 1.00 89.25 211 LYS A C 1
ATOM 1731 O O . LYS A 1 211 ? -15.356 5.654 25.620 1.00 89.25 211 LYS A O 1
ATOM 1736 N N . ASN A 1 212 ? -14.357 7.375 26.658 1.00 89.38 212 ASN A N 1
ATOM 1737 C CA . ASN A 1 212 ? -15.353 8.386 26.286 1.00 89.38 212 ASN A CA 1
ATOM 1738 C C . ASN A 1 212 ? -15.499 8.576 24.766 1.00 89.38 212 ASN A C 1
ATOM 1740 O O . ASN A 1 212 ? -16.528 9.075 24.296 1.00 89.38 212 ASN A O 1
ATOM 1744 N N . HIS A 1 213 ? -14.460 8.248 23.998 1.00 91.50 213 HIS A N 1
ATOM 1745 C CA . HIS A 1 213 ? -14.482 8.323 22.542 1.00 91.50 213 HIS A CA 1
ATOM 1746 C C . HIS A 1 213 ? -15.098 7.053 21.947 1.00 91.50 213 HIS A C 1
ATOM 1748 O O . HIS A 1 213 ? -16.001 7.164 21.117 1.00 91.50 213 HIS A O 1
ATOM 1754 N N . LEU A 1 214 ? -14.709 5.867 22.430 1.00 92.38 214 LEU A N 1
ATOM 1755 C CA . LEU A 1 214 ? -15.292 4.592 21.994 1.00 92.38 214 LEU A CA 1
ATOM 1756 C C . LEU A 1 214 ? -16.798 4.509 22.264 1.00 92.38 214 LEU A C 1
ATOM 1758 O O . LEU A 1 214 ? -17.533 4.017 21.412 1.00 92.38 214 LEU A O 1
ATOM 1762 N N . ASP A 1 215 ? -17.279 5.071 23.376 1.00 93.56 215 ASP A N 1
ATOM 1763 C CA . ASP A 1 215 ? -18.711 5.117 23.716 1.00 93.56 215 ASP A CA 1
ATOM 1764 C C . ASP A 1 215 ? -19.566 5.906 22.701 1.00 93.56 215 ASP A C 1
ATOM 1766 O O . ASP A 1 215 ? -20.794 5.789 22.678 1.00 93.56 215 ASP A O 1
ATOM 1770 N N . LYS A 1 216 ? -18.937 6.728 21.850 1.00 95.62 216 LYS A N 1
ATOM 1771 C CA . LYS A 1 216 ? -19.604 7.485 20.773 1.00 95.62 216 LYS A CA 1
ATOM 1772 C C . LYS A 1 216 ? -19.590 6.749 19.432 1.00 95.62 216 LYS A C 1
ATOM 1774 O O . LYS A 1 216 ? -20.207 7.220 18.470 1.00 95.62 216 LYS A O 1
ATOM 1779 N N . LEU A 1 217 ? -18.871 5.634 19.350 1.00 95.00 217 LEU A N 1
ATOM 1780 C CA . LEU A 1 217 ? -18.814 4.767 18.183 1.00 95.00 217 LEU A CA 1
ATOM 1781 C C . LEU A 1 217 ? -19.772 3.582 18.362 1.00 95.00 217 LEU A C 1
ATOM 1783 O O . LEU A 1 217 ? -20.196 3.257 19.469 1.00 95.00 217 LEU A O 1
ATOM 1787 N N . THR A 1 218 ? -20.133 2.915 17.266 1.00 96.75 218 THR A N 1
ATOM 1788 C CA . THR A 1 218 ? -21.049 1.766 17.326 1.00 96.75 218 THR A CA 1
ATOM 1789 C C . THR A 1 218 ? -20.248 0.473 17.299 1.00 96.75 218 THR A C 1
ATOM 1791 O O . THR A 1 218 ? -19.656 0.153 16.274 1.00 96.75 218 THR A O 1
ATOM 1794 N N . LEU A 1 219 ? -20.219 -0.283 18.400 1.00 97.06 219 LEU A N 1
ATOM 1795 C CA . LEU A 1 219 ? -19.552 -1.588 18.431 1.00 97.06 219 LEU A CA 1
ATOM 1796 C C . LEU A 1 219 ? -20.275 -2.576 17.502 1.00 97.06 219 LEU A C 1
ATOM 1798 O O . LEU A 1 219 ? -21.477 -2.802 17.633 1.00 97.06 219 LEU A O 1
ATOM 1802 N N . VAL A 1 220 ? -19.528 -3.177 16.580 1.00 97.12 220 VAL A N 1
ATOM 1803 C CA . VAL A 1 220 ? -20.037 -4.140 15.590 1.00 97.12 220 VAL A CA 1
ATOM 1804 C C . VAL A 1 220 ? -19.594 -5.556 15.923 1.00 97.12 220 VAL A C 1
ATOM 1806 O O . VAL A 1 220 ? -20.354 -6.507 15.729 1.00 97.12 220 VAL A O 1
ATOM 1809 N N . LYS A 1 221 ? -18.363 -5.715 16.415 1.00 96.88 221 LYS A N 1
ATOM 1810 C CA . LYS A 1 221 ? -17.799 -7.023 16.739 1.00 96.88 221 LYS A CA 1
ATOM 1811 C C . LYS A 1 221 ? -16.755 -6.913 17.839 1.00 96.88 221 LYS A C 1
ATOM 1813 O O . LYS A 1 221 ? -16.004 -5.949 17.886 1.00 96.88 221 LYS A O 1
ATOM 1818 N N . GLU A 1 222 ? -16.693 -7.933 18.679 1.00 96.44 222 GLU A N 1
ATOM 1819 C CA . GLU A 1 222 ? -15.716 -8.064 19.753 1.00 96.44 222 GLU A CA 1
ATOM 1820 C C . GLU A 1 222 ? -15.204 -9.502 19.784 1.00 96.44 222 GLU A C 1
ATOM 1822 O O . GLU A 1 222 ? -15.992 -10.445 19.662 1.00 96.44 222 GLU A O 1
ATOM 1827 N N . PHE A 1 223 ? -13.891 -9.670 19.917 1.00 95.06 223 PHE A N 1
ATOM 1828 C CA . PHE A 1 223 ? -13.271 -10.975 20.113 1.00 95.06 223 PHE A CA 1
ATOM 1829 C C . PHE A 1 223 ? -11.896 -10.846 20.767 1.00 95.06 223 PHE A C 1
ATOM 1831 O O . PHE A 1 223 ? -11.138 -9.901 20.541 1.00 95.06 223 PHE A O 1
ATOM 1838 N N . THR A 1 224 ? -11.534 -11.853 21.553 1.00 93.44 224 THR A N 1
ATOM 1839 C CA . THR A 1 224 ? -10.244 -11.901 22.241 1.00 93.44 224 THR A CA 1
ATOM 1840 C C . THR A 1 224 ? -9.265 -12.774 21.470 1.00 93.44 224 THR A C 1
ATOM 1842 O O . THR A 1 224 ? -9.593 -13.896 21.081 1.00 93.44 224 THR A O 1
ATOM 1845 N N . THR A 1 225 ? -8.040 -12.287 21.295 1.00 90.19 225 THR A N 1
ATOM 1846 C CA . THR A 1 225 ? -6.918 -13.071 20.769 1.00 90.19 225 THR A CA 1
ATOM 1847 C C . THR A 1 225 ? -5.810 -13.143 21.810 1.00 90.19 225 THR A C 1
ATOM 1849 O O . THR A 1 225 ? -5.684 -12.282 22.680 1.00 90.19 225 THR A O 1
ATOM 1852 N N . GLY A 1 226 ? -5.020 -14.212 21.773 1.00 82.62 226 GLY A N 1
ATOM 1853 C CA . GLY A 1 226 ? -3.939 -14.412 22.729 1.00 82.62 226 GLY A CA 1
ATOM 1854 C C . GLY A 1 226 ? -2.717 -15.018 22.067 1.00 82.62 226 GLY A C 1
ATOM 1855 O O . GLY A 1 226 ? -2.833 -15.818 21.140 1.00 82.62 226 GLY A O 1
ATOM 1856 N N . GLY A 1 227 ? -1.546 -14.675 22.591 1.00 69.62 227 GLY A N 1
ATOM 1857 C CA . GLY A 1 227 ? -0.291 -15.294 22.199 1.00 69.62 227 GLY A CA 1
ATOM 1858 C C . GLY A 1 227 ? 0.887 -14.772 23.026 1.00 69.62 227 GLY A C 1
ATOM 1859 O O . GLY A 1 227 ? 0.795 -13.702 23.602 1.00 69.62 227 GLY A O 1
ATOM 1860 N N . VAL A 1 228 ? 1.987 -15.541 23.086 1.00 67.12 228 VAL A N 1
ATOM 1861 C CA . VAL A 1 228 ? 3.269 -15.262 23.793 1.00 67.12 228 VAL A CA 1
ATOM 1862 C C . VAL A 1 228 ? 3.187 -14.196 24.906 1.00 67.12 228 VAL A C 1
ATOM 1864 O O . VAL A 1 228 ? 3.844 -13.167 24.846 1.00 67.12 228 VAL A O 1
ATOM 1867 N N . GLY A 1 229 ? 2.389 -14.453 25.947 1.00 75.38 229 GLY A N 1
ATOM 1868 C CA . GLY A 1 229 ? 2.320 -13.598 27.144 1.00 75.38 229 GLY A CA 1
ATOM 1869 C C . GLY A 1 229 ? 1.387 -12.382 27.068 1.00 75.38 229 GLY A C 1
ATOM 1870 O O . GLY A 1 229 ? 1.199 -11.726 28.087 1.00 75.38 229 GLY A O 1
ATOM 1871 N N . PHE A 1 230 ? 0.755 -12.127 25.924 1.00 79.38 230 PHE A N 1
ATOM 1872 C CA . PHE A 1 230 ? -0.189 -11.032 25.712 1.00 79.38 230 PHE A CA 1
ATOM 1873 C C . PHE A 1 230 ? -1.601 -11.557 25.431 1.00 79.38 230 PHE A C 1
ATOM 1875 O O . PHE A 1 230 ? -1.793 -12.606 24.801 1.00 79.38 230 PHE A O 1
ATOM 1882 N N . GLN A 1 231 ? -2.599 -10.813 25.900 1.00 88.75 231 GLN A N 1
ATOM 1883 C CA . GLN A 1 231 ? -4.001 -11.013 25.552 1.00 88.75 231 GLN A CA 1
ATOM 1884 C C . GLN A 1 231 ? -4.563 -9.693 25.064 1.00 88.75 231 GLN A C 1
ATOM 1886 O O . GLN A 1 231 ? -4.470 -8.691 25.760 1.00 88.75 231 GLN A O 1
ATOM 1891 N N . TYR A 1 232 ? -5.171 -9.708 23.886 1.00 88.81 232 TYR A N 1
ATOM 1892 C CA . TYR A 1 232 ? -5.747 -8.515 23.292 1.00 88.81 232 TYR A CA 1
ATOM 1893 C C . TYR A 1 232 ? -7.251 -8.674 23.169 1.00 88.81 232 TYR A C 1
ATOM 1895 O O . TYR A 1 232 ? -7.733 -9.690 22.656 1.00 88.81 232 TYR A O 1
ATOM 1903 N N . ASN A 1 233 ? -7.989 -7.657 23.603 1.00 92.12 233 ASN A N 1
ATOM 1904 C CA . ASN A 1 233 ? -9.383 -7.511 23.222 1.00 92.12 233 ASN A CA 1
ATOM 1905 C C . ASN A 1 233 ? -9.459 -6.702 21.930 1.00 92.12 233 ASN A C 1
ATOM 1907 O O . ASN A 1 233 ? -9.029 -5.551 21.891 1.00 92.12 233 ASN A O 1
ATOM 1911 N N . ASN A 1 234 ? -9.982 -7.318 20.875 1.00 93.25 234 ASN A N 1
ATOM 1912 C CA . ASN A 1 234 ? -10.145 -6.687 19.575 1.00 93.25 234 ASN A CA 1
ATOM 1913 C C . ASN A 1 234 ? -11.599 -6.240 19.460 1.00 93.25 234 ASN A C 1
ATOM 1915 O O . ASN A 1 234 ? -12.518 -7.062 19.488 1.00 93.25 234 ASN A O 1
ATOM 1919 N N . LEU A 1 235 ? -11.794 -4.936 19.332 1.00 95.00 235 LEU A N 1
ATOM 1920 C CA . LEU A 1 235 ? -13.091 -4.287 19.256 1.00 95.00 235 LEU A CA 1
ATOM 1921 C C . LEU A 1 235 ? -13.194 -3.595 17.903 1.00 95.00 235 LEU A C 1
ATOM 1923 O O . LEU A 1 235 ? -12.367 -2.757 17.562 1.00 95.00 235 LEU A O 1
ATOM 1927 N N . ILE A 1 236 ? -14.205 -3.949 17.124 1.00 96.19 236 ILE A N 1
ATOM 1928 C CA . ILE A 1 236 ? -14.445 -3.359 15.811 1.00 96.19 236 ILE A CA 1
ATOM 1929 C C . ILE A 1 236 ? -15.640 -2.431 15.924 1.00 96.19 236 ILE A C 1
ATOM 1931 O O . ILE A 1 236 ? -16.763 -2.877 16.178 1.00 96.19 236 ILE A O 1
ATOM 1935 N N . TYR A 1 237 ? -15.392 -1.150 15.694 1.00 96.75 237 TYR A N 1
ATOM 1936 C CA . TYR A 1 237 ? -16.396 -0.102 15.750 1.00 96.75 237 TYR A CA 1
ATOM 1937 C C . TYR A 1 237 ? -16.732 0.405 14.356 1.00 96.75 237 TYR A C 1
ATOM 1939 O O . TYR A 1 237 ? -15.840 0.667 13.558 1.00 96.75 237 TYR A O 1
ATOM 1947 N N . GLN A 1 238 ? -18.012 0.623 14.074 1.00 95.75 238 GLN A N 1
ATOM 1948 C CA . GLN A 1 238 ? -18.420 1.494 12.981 1.00 95.75 238 GLN A CA 1
ATOM 1949 C C . GLN A 1 238 ? -18.242 2.949 13.412 1.00 95.75 238 GLN A C 1
ATOM 1951 O O . GLN A 1 238 ? -18.690 3.346 14.496 1.00 95.75 238 GLN A O 1
ATOM 1956 N N . VAL A 1 239 ? -17.606 3.747 12.553 1.00 93.50 239 VAL A N 1
ATOM 1957 C CA . VAL A 1 239 ? -17.278 5.154 12.812 1.00 93.50 239 VAL A CA 1
ATOM 1958 C C . VAL A 1 239 ? -18.528 6.033 12.688 1.00 93.50 239 VAL A C 1
ATOM 1960 O O . VAL A 1 239 ? -18.699 6.815 11.762 1.00 93.50 239 VAL A O 1
ATOM 1963 N N . SER A 1 240 ? -19.448 5.911 13.645 1.00 90.38 240 SER A N 1
ATOM 1964 C CA . SER A 1 240 ? -20.676 6.718 13.708 1.00 90.38 240 SER A CA 1
ATOM 1965 C C . SER A 1 240 ? -20.440 8.164 14.163 1.00 90.38 240 SER A C 1
ATOM 1967 O O . SER A 1 240 ? -21.354 8.985 14.099 1.00 90.38 240 SER A O 1
ATOM 1969 N N . ASN A 1 241 ? -19.233 8.483 14.641 1.00 93.44 241 ASN A N 1
ATOM 1970 C CA . ASN A 1 241 ? -18.839 9.811 15.093 1.00 93.44 241 ASN A CA 1
ATOM 1971 C C . ASN A 1 241 ? -17.403 10.125 14.646 1.00 93.44 241 ASN A C 1
ATOM 1973 O O . ASN A 1 241 ? -16.444 9.621 15.225 1.00 93.44 241 ASN A O 1
ATOM 1977 N N . GLU A 1 242 ? -17.276 10.984 13.633 1.00 90.56 242 GLU A N 1
ATOM 1978 C CA . GLU A 1 242 ? -15.995 11.395 13.042 1.00 90.56 242 GLU A CA 1
ATOM 1979 C C . GLU A 1 242 ? -15.030 11.974 14.078 1.00 90.56 242 GLU A C 1
ATOM 1981 O O . GLU A 1 242 ? -13.884 11.549 14.157 1.00 90.56 242 GLU A O 1
ATOM 1986 N N . LYS A 1 243 ? -15.500 12.894 14.929 1.00 90.75 243 LYS A N 1
ATOM 1987 C CA . LYS A 1 243 ? -14.639 13.528 15.929 1.00 90.75 243 LYS A CA 1
ATOM 1988 C C . LYS A 1 243 ? -14.084 12.511 16.924 1.00 90.75 243 LYS A C 1
ATOM 1990 O O . LYS A 1 243 ? -12.898 12.542 17.211 1.00 90.75 243 LYS A O 1
ATOM 1995 N N . ALA A 1 244 ? -14.926 11.620 17.441 1.00 91.56 244 ALA A N 1
ATOM 1996 C CA . ALA A 1 244 ? -14.475 10.603 18.385 1.00 91.56 244 ALA A CA 1
ATOM 1997 C C . ALA A 1 244 ? -13.427 9.672 17.761 1.00 91.56 244 ALA A C 1
ATOM 1999 O O . ALA A 1 244 ? -12.451 9.334 18.413 1.00 91.56 244 ALA A O 1
ATOM 2000 N N . TYR A 1 245 ? -13.619 9.304 16.495 1.00 91.00 245 TYR A N 1
ATOM 2001 C CA . TYR A 1 245 ? -12.668 8.504 15.733 1.00 91.00 245 TYR A CA 1
ATOM 2002 C C . TYR A 1 245 ? -11.320 9.207 15.530 1.00 91.00 245 TYR A C 1
ATOM 2004 O O . TYR A 1 245 ? -10.284 8.591 15.761 1.00 91.00 245 TYR A O 1
ATOM 2012 N N . LEU A 1 246 ? -11.331 10.486 15.145 1.00 87.62 246 LEU A N 1
ATOM 2013 C CA . LEU A 1 246 ? -10.103 11.270 14.982 1.00 87.62 246 LEU A CA 1
ATOM 2014 C C . LEU A 1 246 ? -9.373 11.463 16.314 1.00 87.62 246 LEU A C 1
ATOM 2016 O O . LEU A 1 246 ? -8.160 11.311 16.353 1.00 87.62 246 LEU A O 1
ATOM 2020 N N . ASP A 1 247 ? -10.113 11.725 17.396 1.00 86.44 247 ASP A N 1
ATOM 2021 C CA . ASP A 1 247 ? -9.543 11.845 18.743 1.00 86.44 247 ASP A CA 1
ATOM 2022 C C . ASP A 1 247 ? -8.890 10.514 19.205 1.00 86.44 247 ASP A C 1
ATOM 2024 O O . ASP A 1 247 ? -7.930 10.531 19.963 1.00 86.44 247 ASP A O 1
ATOM 2028 N N . ILE A 1 248 ? -9.379 9.347 18.752 1.00 87.12 248 ILE A N 1
ATOM 2029 C CA . ILE A 1 248 ? -8.751 8.043 19.048 1.00 87.12 248 ILE A CA 1
ATOM 2030 C C . ILE A 1 248 ? -7.466 7.840 18.244 1.00 87.12 248 ILE A C 1
ATOM 2032 O O . ILE A 1 248 ? -6.487 7.329 18.781 1.00 87.12 248 ILE A O 1
ATOM 2036 N N . TRP A 1 249 ? -7.477 8.212 16.963 1.00 84.38 249 TRP A N 1
ATOM 2037 C CA . TRP A 1 249 ? -6.299 8.096 16.107 1.00 84.38 249 TRP A CA 1
ATOM 2038 C C . TRP A 1 249 ? -5.162 8.997 16.576 1.00 84.38 249 TRP A C 1
ATOM 2040 O O . TRP A 1 249 ? -4.056 8.494 16.719 1.00 84.38 249 TRP A O 1
ATOM 2050 N N . SER A 1 250 ? -5.449 10.261 16.908 1.00 78.06 250 SER A N 1
ATOM 2051 C CA . SER A 1 250 ? -4.418 11.219 17.324 1.00 78.06 250 SER A CA 1
ATOM 2052 C C . SER A 1 250 ? -3.610 10.755 18.535 1.00 78.06 250 SER A C 1
ATOM 2054 O O . SER A 1 250 ? -2.422 11.030 18.624 1.00 78.06 250 SER A O 1
ATOM 2056 N N . GLU A 1 251 ? -4.243 10.033 19.456 1.00 75.81 251 GLU A N 1
ATOM 2057 C CA . GLU A 1 251 ? -3.614 9.507 20.675 1.00 75.81 251 GLU A CA 1
ATOM 2058 C C . GLU A 1 251 ? -2.940 8.138 20.448 1.00 75.81 251 GLU A C 1
ATOM 2060 O O . GLU A 1 251 ? -2.136 7.680 21.263 1.00 75.81 251 GLU A O 1
ATOM 2065 N N . ALA A 1 252 ? -3.261 7.453 19.342 1.00 67.75 252 ALA A N 1
ATOM 2066 C CA . ALA A 1 252 ? -2.615 6.201 18.953 1.00 67.75 252 ALA A CA 1
ATOM 2067 C C . ALA A 1 252 ? -1.207 6.426 18.379 1.00 67.75 252 ALA A C 1
ATOM 2069 O O . ALA A 1 252 ? -0.372 5.528 18.490 1.00 67.75 252 ALA A O 1
ATOM 2070 N N . SER A 1 253 ? -0.922 7.621 17.841 1.00 57.44 253 SER A N 1
ATOM 2071 C CA . SER A 1 253 ? 0.438 8.044 17.460 1.00 57.44 253 SER A CA 1
ATOM 2072 C C . SER A 1 253 ? 1.447 7.969 18.610 1.00 57.44 253 SER A C 1
ATOM 2074 O O . SER A 1 253 ? 2.639 7.821 18.367 1.00 57.44 253 SER A O 1
ATOM 2076 N N . GLU A 1 254 ? 0.990 7.997 19.865 1.00 54.84 254 GLU A N 1
ATOM 2077 C CA . GLU A 1 254 ? 1.843 7.966 21.057 1.00 54.84 254 GLU A CA 1
ATOM 2078 C C . GLU A 1 254 ? 2.220 6.539 21.519 1.00 54.84 254 GLU A C 1
ATOM 2080 O O . GLU A 1 254 ? 2.518 6.319 22.690 1.00 54.84 254 GLU A O 1
ATOM 2085 N N . ASP A 1 255 ? 2.212 5.548 20.617 1.00 59.44 255 ASP A N 1
ATOM 2086 C CA . ASP A 1 255 ? 2.576 4.140 20.896 1.00 59.44 255 ASP A CA 1
ATOM 2087 C C . ASP A 1 255 ? 1.637 3.427 21.897 1.00 59.44 255 ASP A C 1
ATOM 2089 O O . ASP A 1 255 ? 1.936 2.373 22.459 1.00 59.44 255 ASP A O 1
ATOM 2093 N N . HIS A 1 256 ? 0.424 3.951 22.088 1.00 63.44 256 HIS A N 1
ATOM 2094 C CA . HIS A 1 256 ? -0.586 3.291 22.919 1.00 63.44 256 HIS A CA 1
ATOM 2095 C C . HIS A 1 256 ? -1.249 2.092 22.211 1.00 63.44 256 HIS A C 1
ATOM 2097 O O . HIS A 1 256 ? -1.945 1.308 22.853 1.00 63.44 256 HIS A O 1
ATOM 2103 N N . SER A 1 257 ? -1.039 1.905 20.900 1.00 66.94 257 SER A N 1
ATOM 2104 C CA . SER A 1 257 ? -1.544 0.755 20.121 1.00 66.94 257 SER A CA 1
ATOM 2105 C C . SER A 1 257 ? -3.063 0.507 20.240 1.00 66.94 257 SER A C 1
ATOM 2107 O O . SER A 1 257 ? -3.523 -0.623 20.092 1.00 66.94 257 SER A O 1
ATOM 2109 N N . ILE A 1 258 ? -3.865 1.543 20.534 1.00 82.62 258 ILE A N 1
ATOM 2110 C CA . ILE A 1 258 ? -5.327 1.410 20.642 1.00 82.62 258 ILE A CA 1
ATOM 2111 C C . ILE A 1 258 ? -5.965 1.389 19.260 1.00 82.62 258 ILE A C 1
ATOM 2113 O O . ILE A 1 258 ? -6.731 0.474 18.983 1.00 82.62 258 ILE A O 1
ATOM 2117 N N . ALA A 1 259 ? -5.677 2.370 18.401 1.00 87.19 259 ALA A N 1
ATOM 2118 C CA . ALA A 1 259 ? -6.144 2.383 17.018 1.00 87.19 259 ALA A CA 1
ATOM 2119 C C . ALA A 1 259 ? -5.169 1.582 16.152 1.00 87.19 259 ALA A C 1
ATOM 2121 O O . ALA A 1 259 ? -4.127 2.088 15.758 1.00 87.19 259 ALA A O 1
ATOM 2122 N N . GLU A 1 260 ? -5.498 0.327 15.860 1.00 86.81 260 GLU A N 1
ATOM 2123 C CA . GLU A 1 260 ? -4.601 -0.521 15.073 1.00 86.81 260 GLU A CA 1
ATOM 2124 C C . GLU A 1 260 ? -4.771 -0.217 13.577 1.00 86.81 260 GLU A C 1
ATOM 2126 O O . GLU A 1 260 ? -3.807 0.034 12.856 1.00 86.81 260 GLU A O 1
ATOM 2131 N N . ALA A 1 261 ? -6.019 -0.220 13.093 1.00 89.88 261 ALA A N 1
ATOM 2132 C CA . ALA A 1 261 ? -6.307 -0.021 11.679 1.00 89.88 261 ALA A CA 1
ATOM 2133 C C . ALA A 1 261 ? -7.748 0.433 11.408 1.00 89.88 261 ALA A C 1
ATOM 2135 O O . ALA A 1 261 ? -8.657 0.234 12.210 1.00 89.88 261 ALA A O 1
ATOM 2136 N N . THR A 1 262 ? -7.971 1.038 10.244 1.00 92.00 262 THR A N 1
ATOM 2137 C CA . THR A 1 262 ? -9.290 1.380 9.697 1.00 92.00 262 THR A CA 1
ATOM 2138 C C . THR A 1 262 ? -9.500 0.675 8.360 1.00 92.00 262 THR A C 1
ATOM 2140 O O . THR A 1 262 ? -8.577 0.600 7.552 1.00 92.00 262 THR A O 1
ATOM 2143 N N . PHE A 1 263 ? -10.708 0.184 8.091 1.00 92.88 263 PHE A N 1
ATOM 2144 C CA . PHE A 1 263 ? -11.050 -0.504 6.840 1.00 92.88 263 PHE A CA 1
ATOM 2145 C C . PHE A 1 263 ? -12.377 -0.011 6.274 1.00 92.88 263 PHE A C 1
ATOM 2147 O O . PHE A 1 263 ? -13.215 0.530 7.002 1.00 92.88 263 PHE A O 1
ATOM 2154 N N . SER A 1 264 ? -12.593 -0.267 4.985 1.00 94.06 264 SER A N 1
ATOM 2155 C CA . SER A 1 264 ? -13.864 0.010 4.318 1.00 94.06 264 SER A CA 1
ATOM 2156 C C . SER A 1 264 ? -15.051 -0.685 5.002 1.00 94.06 264 SER A C 1
ATOM 2158 O O . SER A 1 264 ? -14.938 -1.779 5.562 1.00 94.06 264 SER A O 1
ATOM 2160 N N . ALA A 1 265 ? -16.228 -0.061 4.933 1.00 93.44 265 ALA A N 1
ATOM 2161 C CA . ALA A 1 265 ? -17.436 -0.519 5.631 1.00 93.44 265 ALA A CA 1
ATOM 2162 C C . ALA A 1 265 ? -17.982 -1.877 5.142 1.00 93.44 265 ALA A C 1
ATOM 2164 O O . ALA A 1 265 ? -18.829 -2.489 5.789 1.00 93.44 265 ALA A O 1
ATOM 2165 N N . ASN A 1 266 ? -17.504 -2.373 4.000 1.00 92.81 266 ASN A N 1
ATOM 2166 C CA . ASN A 1 266 ? -17.846 -3.689 3.465 1.00 92.81 266 ASN A CA 1
ATOM 2167 C C . ASN A 1 266 ? -16.871 -4.803 3.885 1.00 92.81 266 ASN A C 1
ATOM 2169 O O . ASN A 1 266 ? -16.924 -5.891 3.307 1.00 92.81 266 ASN A O 1
ATOM 2173 N N . ALA A 1 267 ? -15.989 -4.552 4.857 1.00 94.56 267 ALA A N 1
ATOM 2174 C CA . ALA A 1 267 ? -15.012 -5.536 5.294 1.00 94.56 267 ALA A CA 1
ATOM 2175 C C . ALA A 1 267 ? -15.657 -6.844 5.806 1.00 94.56 267 ALA A C 1
ATOM 2177 O O . ALA A 1 267 ? -16.583 -6.841 6.620 1.00 94.56 267 ALA A O 1
ATOM 2178 N N . ASP A 1 268 ? -15.111 -7.985 5.387 1.00 95.69 268 ASP A N 1
ATOM 2179 C CA . ASP A 1 268 ? -15.427 -9.317 5.895 1.00 95.69 268 ASP A CA 1
ATOM 2180 C C . ASP A 1 268 ? -14.771 -9.517 7.270 1.00 95.69 268 ASP A C 1
ATOM 2182 O O . ASP A 1 268 ? -13.636 -9.989 7.411 1.00 95.69 268 ASP A O 1
ATOM 2186 N N . LEU A 1 269 ? -15.519 -9.158 8.314 1.00 94.50 269 LEU A N 1
ATOM 2187 C CA . LEU A 1 269 ? -15.050 -9.225 9.699 1.00 94.50 269 LEU A CA 1
ATOM 2188 C C . LEU A 1 269 ? -14.766 -10.657 10.183 1.00 94.50 269 LEU A C 1
ATOM 2190 O O . LEU A 1 269 ? -14.136 -10.837 11.228 1.00 94.50 269 LEU A O 1
ATOM 2194 N N . SER A 1 270 ? -15.248 -11.693 9.488 1.00 93.50 270 SER A N 1
ATOM 2195 C CA . SER A 1 270 ? -14.922 -13.087 9.815 1.00 93.50 270 SER A CA 1
ATOM 2196 C C . SER A 1 270 ? -13.516 -13.453 9.349 1.00 93.50 270 SER A C 1
ATOM 2198 O O . SER A 1 270 ? -12.805 -14.160 10.063 1.00 93.50 270 SER A O 1
ATOM 2200 N N . LYS A 1 271 ? -13.078 -12.939 8.196 1.00 93.44 271 LYS A N 1
ATOM 2201 C CA . LYS A 1 271 ? -11.693 -13.117 7.738 1.00 93.44 271 LYS A CA 1
ATOM 2202 C C . LYS A 1 271 ? -10.702 -12.316 8.579 1.00 93.44 271 LYS A C 1
ATOM 2204 O O . LYS A 1 271 ? -9.651 -12.851 8.920 1.00 93.44 271 LYS A O 1
ATOM 2209 N N . LEU A 1 272 ? -11.067 -11.096 8.981 1.00 91.62 272 LEU A N 1
ATOM 2210 C CA . LEU A 1 272 ? -10.259 -10.293 9.905 1.00 91.62 272 LEU A CA 1
ATOM 2211 C C . LEU A 1 272 ? -10.045 -11.012 11.246 1.00 91.62 272 LEU A C 1
ATOM 2213 O O . LEU A 1 272 ? -8.914 -11.127 11.705 1.00 91.62 272 LEU A O 1
ATOM 2217 N N . GLU A 1 273 ? -11.107 -11.552 11.849 1.00 92.06 273 GLU A N 1
ATOM 2218 C CA . GLU A 1 273 ? -10.999 -12.337 13.088 1.00 92.06 273 GLU A CA 1
ATOM 2219 C C . GLU A 1 273 ? -10.075 -13.552 12.912 1.00 92.06 273 GLU A C 1
ATOM 2221 O O . GLU A 1 273 ? -9.191 -13.786 13.736 1.00 92.06 273 GLU A O 1
ATOM 2226 N N . ALA A 1 274 ? -10.230 -14.300 11.814 1.00 91.31 274 ALA A N 1
ATOM 2227 C CA . ALA A 1 274 ? -9.376 -15.449 11.520 1.00 91.31 274 ALA A CA 1
ATOM 2228 C C . ALA A 1 274 ? -7.896 -15.059 11.355 1.00 91.31 274 ALA A C 1
ATOM 2230 O O . ALA A 1 274 ? -7.017 -15.799 11.796 1.00 91.31 274 ALA A O 1
ATOM 2231 N N . TYR A 1 275 ? -7.617 -13.900 10.752 1.00 89.56 275 TYR A N 1
ATOM 2232 C CA . TYR A 1 275 ? -6.263 -13.362 10.642 1.00 89.56 275 TYR A CA 1
ATOM 2233 C C . TYR A 1 275 ? -5.688 -12.974 12.003 1.00 89.56 275 TYR A C 1
ATOM 2235 O O . TYR A 1 275 ? -4.594 -13.414 12.348 1.00 89.56 275 TYR A O 1
ATOM 2243 N N . MET A 1 276 ? -6.444 -12.229 12.811 1.00 88.38 276 MET A N 1
ATOM 2244 C CA . MET A 1 276 ? -6.004 -11.798 14.141 1.00 88.38 276 MET A CA 1
ATOM 2245 C C . MET A 1 276 ? -5.813 -12.970 15.112 1.00 88.38 276 MET A C 1
ATOM 2247 O O . MET A 1 276 ? -4.996 -12.891 16.022 1.00 88.38 276 MET A O 1
ATOM 2251 N N . ALA A 1 277 ? -6.518 -14.088 14.920 1.00 87.31 277 ALA A N 1
ATOM 2252 C CA . ALA A 1 277 ? -6.288 -15.306 15.696 1.00 87.31 277 ALA A CA 1
ATOM 2253 C C . ALA A 1 277 ? -4.931 -15.974 15.392 1.00 87.31 277 ALA A C 1
ATOM 2255 O O . ALA A 1 277 ? -4.414 -16.721 16.224 1.00 87.31 277 ALA A O 1
ATOM 2256 N N . GLY A 1 278 ? -4.368 -15.738 14.202 1.00 83.00 278 GLY A N 1
ATOM 2257 C CA . GLY A 1 278 ? -3.079 -16.282 13.764 1.00 83.00 278 GLY A CA 1
ATOM 2258 C C . GLY A 1 278 ? -1.905 -15.301 13.846 1.00 83.00 278 GLY A C 1
ATOM 2259 O O . GLY A 1 278 ? -0.762 -15.731 13.683 1.00 83.00 278 GLY A O 1
ATOM 2260 N N . SER A 1 279 ? -2.173 -14.019 14.103 1.00 79.25 279 SER A N 1
ATOM 2261 C CA . SER A 1 279 ? -1.200 -12.928 14.000 1.00 79.25 279 SER A CA 1
ATOM 2262 C C . SER A 1 279 ? -1.102 -12.131 15.298 1.00 79.25 279 SER A C 1
ATOM 2264 O O . SER A 1 279 ? -2.095 -11.843 15.958 1.00 79.25 279 SER A O 1
ATOM 2266 N N . TYR A 1 280 ? 0.124 -11.752 15.654 1.00 73.69 280 TYR A N 1
ATOM 2267 C CA . TYR A 1 280 ? 0.421 -10.965 16.856 1.00 73.69 280 TYR A CA 1
ATOM 2268 C C . TYR A 1 280 ? 0.374 -9.459 16.622 1.00 73.69 280 TYR A C 1
ATOM 2270 O O . TYR A 1 280 ? 0.310 -8.700 17.583 1.00 73.69 280 TYR A O 1
ATOM 2278 N N . ILE A 1 281 ? 0.449 -9.031 15.369 1.00 75.50 281 ILE A N 1
ATOM 2279 C CA . ILE A 1 281 ? 0.471 -7.640 14.922 1.00 75.50 281 ILE A CA 1
ATOM 2280 C C . ILE A 1 281 ? -0.444 -7.589 13.705 1.00 75.50 281 ILE A C 1
ATOM 2282 O O . ILE A 1 281 ? -0.446 -8.539 12.911 1.00 75.50 281 ILE A O 1
ATOM 2286 N N . PHE A 1 282 ? -1.244 -6.534 13.578 1.00 80.81 282 PHE A N 1
ATOM 2287 C CA . PHE A 1 282 ? -1.944 -6.291 12.332 1.00 80.81 282 PHE A CA 1
ATOM 2288 C C . PHE A 1 282 ? -0.988 -5.650 11.329 1.00 80.81 282 PHE A C 1
ATOM 2290 O O . PHE A 1 282 ? -0.385 -4.616 11.595 1.00 80.81 282 PHE A O 1
ATOM 2297 N N . GLU A 1 283 ? -0.865 -6.250 10.151 1.00 80.25 283 GLU A N 1
ATOM 2298 C CA . GLU A 1 283 ? -0.101 -5.663 9.058 1.00 80.25 283 GLU A CA 1
ATOM 2299 C C . GLU A 1 283 ? -1.014 -5.454 7.858 1.00 80.25 283 GLU A C 1
ATOM 2301 O O . GLU A 1 283 ? -1.717 -6.373 7.420 1.00 80.25 283 GLU A O 1
ATOM 2306 N N . VAL A 1 284 ? -0.951 -4.262 7.263 1.00 78.7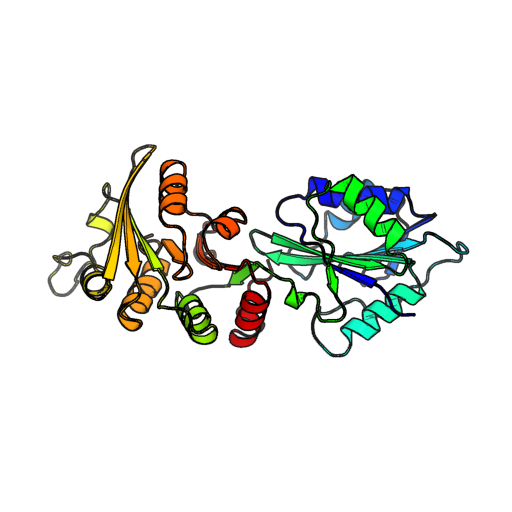5 284 VAL A N 1
ATOM 2307 C CA . VAL A 1 284 ? -1.546 -4.046 5.945 1.00 78.75 284 VAL A CA 1
ATOM 2308 C C . VAL A 1 284 ? -0.805 -4.930 4.946 1.00 78.75 284 VAL A C 1
ATOM 2310 O O . VAL A 1 284 ? 0.411 -4.861 4.824 1.00 78.75 284 VAL A O 1
ATOM 2313 N N . THR A 1 285 ? -1.516 -5.818 4.256 1.00 75.94 285 THR A N 1
ATOM 2314 C CA . THR A 1 285 ? -0.933 -6.708 3.245 1.00 75.94 285 THR A CA 1
ATOM 2315 C C . THR A 1 285 ? -1.897 -6.888 2.082 1.00 75.94 285 THR A C 1
ATOM 2317 O O . THR A 1 285 ? -3.093 -6.644 2.203 1.00 75.94 285 THR A O 1
ATOM 2320 N N . LYS A 1 286 ? -1.407 -7.420 0.960 1.00 72.44 286 LYS A N 1
ATOM 2321 C CA . LYS A 1 286 ? -2.245 -7.742 -0.205 1.00 72.44 286 LYS A CA 1
ATOM 2322 C C . LYS A 1 286 ? -3.383 -8.727 0.050 1.00 72.44 286 LYS A C 1
ATOM 2324 O O . LYS A 1 286 ? -4.322 -8.779 -0.732 1.00 72.44 286 LYS A O 1
ATOM 2329 N N . TYR A 1 287 ? -3.289 -9.544 1.098 1.00 79.06 287 TYR A N 1
ATOM 2330 C CA . TYR A 1 287 ? -4.332 -10.523 1.406 1.00 79.06 287 TYR A CA 1
ATOM 2331 C C . TYR A 1 287 ? -5.595 -9.852 1.947 1.00 79.06 287 TYR A C 1
ATOM 2333 O O . TYR A 1 287 ? -6.663 -10.456 1.919 1.00 79.06 287 TYR A O 1
ATOM 2341 N N . ILE A 1 288 ? -5.480 -8.597 2.384 1.00 84.31 288 ILE A N 1
ATOM 2342 C CA . ILE A 1 288 ? -6.606 -7.784 2.826 1.00 84.31 288 ILE A CA 1
ATOM 2343 C C . ILE A 1 288 ? -7.548 -7.445 1.659 1.00 84.31 288 ILE A C 1
ATOM 2345 O O . ILE A 1 288 ? -8.745 -7.317 1.895 1.00 84.31 288 ILE A O 1
ATOM 2349 N N . ASP A 1 289 ? -7.070 -7.426 0.405 1.00 86.12 289 ASP A N 1
ATOM 2350 C CA . ASP A 1 289 ? -7.898 -7.193 -0.800 1.00 86.12 289 ASP A CA 1
ATOM 2351 C C . ASP A 1 289 ? -9.021 -8.244 -0.972 1.00 86.12 289 ASP A C 1
ATOM 2353 O O . ASP A 1 289 ? -9.978 -8.052 -1.736 1.00 86.12 289 ASP A O 1
ATOM 2357 N N . ASP A 1 290 ? -8.901 -9.388 -0.287 1.00 86.88 290 ASP A N 1
ATOM 2358 C CA . ASP A 1 290 ? -9.925 -10.432 -0.252 1.00 86.88 290 ASP A CA 1
ATOM 2359 C C . ASP A 1 290 ? -11.016 -10.156 0.796 1.00 86.88 290 ASP A C 1
ATOM 2361 O O . ASP A 1 290 ? -12.020 -10.881 0.838 1.00 86.88 290 ASP A O 1
ATOM 2365 N N . TRP A 1 291 ? -10.773 -9.233 1.729 1.00 91.12 291 TRP A N 1
ATOM 2366 C CA . TRP A 1 291 ? -11.586 -9.016 2.926 1.00 91.12 291 TRP A CA 1
ATOM 2367 C C . TRP A 1 291 ? -12.195 -7.622 2.922 1.00 91.12 291 TRP A C 1
ATOM 2369 O O . TRP A 1 291 ? -13.315 -7.498 3.386 1.00 91.12 291 TRP A O 1
ATOM 2379 N N . CYS A 1 292 ? -11.532 -6.599 2.386 1.00 92.25 292 CYS A N 1
ATOM 2380 C CA . CYS A 1 292 ? -12.088 -5.252 2.277 1.00 92.25 292 CYS A CA 1
ATOM 2381 C C . CYS A 1 292 ? -11.595 -4.538 1.008 1.00 92.25 292 CYS A C 1
ATOM 2383 O O . CYS A 1 292 ? -10.676 -5.005 0.333 1.00 92.25 292 CYS A O 1
ATOM 2385 N N . ASP A 1 293 ? -12.233 -3.420 0.658 1.00 92.62 293 ASP A N 1
ATOM 2386 C CA . ASP A 1 293 ? -11.864 -2.642 -0.531 1.00 92.62 293 ASP A CA 1
ATOM 2387 C C . ASP A 1 293 ? -10.615 -1.798 -0.288 1.00 92.62 293 ASP A C 1
ATOM 2389 O O . ASP A 1 293 ? -9.796 -1.635 -1.193 1.00 92.62 293 ASP A O 1
ATOM 2393 N N . TRP A 1 294 ? -10.446 -1.296 0.935 1.00 92.19 294 TRP A N 1
ATOM 2394 C CA . TRP A 1 294 ? -9.243 -0.595 1.360 1.00 92.19 294 TRP A CA 1
ATOM 2395 C C . TRP A 1 294 ? -9.001 -0.740 2.866 1.00 92.19 294 TRP A C 1
ATOM 2397 O O . TRP A 1 294 ? -9.918 -1.025 3.641 1.00 92.19 294 TRP A O 1
ATOM 2407 N N . SER A 1 295 ? -7.750 -0.538 3.272 1.00 90.88 295 SER A N 1
ATOM 2408 C CA . SER A 1 295 ? -7.293 -0.549 4.661 1.00 90.88 295 SER A CA 1
ATOM 2409 C C . SER A 1 295 ? -6.247 0.528 4.910 1.00 90.88 295 SER A C 1
ATOM 2411 O O . SER A 1 295 ? -5.404 0.789 4.054 1.00 90.88 295 SER A O 1
ATOM 2413 N N . TYR A 1 296 ? -6.259 1.087 6.110 1.00 88.56 296 TYR A N 1
ATOM 2414 C CA . TYR A 1 296 ? -5.305 2.059 6.619 1.00 88.56 296 TYR A CA 1
ATOM 2415 C C . TYR A 1 296 ? -4.796 1.595 7.986 1.00 88.56 296 TYR A C 1
ATOM 2417 O O . TYR A 1 296 ? -5.609 1.221 8.825 1.00 88.56 296 TYR A O 1
ATOM 2425 N N . SER A 1 297 ? -3.489 1.601 8.223 1.00 85.00 297 SER A N 1
ATOM 2426 C CA . SER A 1 297 ? -2.885 1.174 9.495 1.00 85.00 297 SER A CA 1
ATOM 2427 C C . SER A 1 297 ? -1.625 1.970 9.776 1.00 85.00 297 SER A C 1
ATOM 2429 O O . SER A 1 297 ? -0.941 2.380 8.837 1.00 85.00 297 SER A O 1
ATOM 2431 N N . GLN A 1 298 ? -1.276 2.108 11.050 1.00 78.31 298 GLN A N 1
ATOM 2432 C CA . GLN A 1 298 ? 0.075 2.495 11.446 1.00 78.31 298 GLN A CA 1
ATOM 2433 C C . GLN A 1 298 ? 1.053 1.328 11.229 1.00 78.31 298 GLN A C 1
ATOM 2435 O O . GLN A 1 298 ? 0.673 0.154 11.240 1.00 78.31 298 GLN A O 1
ATOM 2440 N N . VAL A 1 299 ? 2.316 1.670 11.004 1.00 71.94 299 VAL A N 1
ATOM 2441 C CA . VAL A 1 299 ? 3.488 0.802 10.958 1.00 71.94 299 VAL A CA 1
ATOM 2442 C C . VAL A 1 299 ? 4.585 1.501 11.742 1.00 71.94 299 VAL A C 1
ATOM 2444 O O . VAL A 1 299 ? 5.027 2.589 11.380 1.00 71.94 299 VAL A O 1
ATOM 2447 N N . TYR A 1 300 ? 5.024 0.857 12.818 1.00 62.53 300 TYR A N 1
ATOM 2448 C CA . TYR A 1 300 ? 6.093 1.364 13.664 1.00 62.53 300 TYR A CA 1
ATOM 2449 C C . TYR A 1 300 ? 7.453 0.928 13.115 1.00 62.53 300 TYR A C 1
ATOM 2451 O O . TYR A 1 300 ? 7.726 -0.268 12.982 1.00 62.53 300 TYR A O 1
ATOM 2459 N N . GLY A 1 301 ? 8.314 1.887 12.782 1.00 53.56 301 GLY A N 1
ATOM 2460 C CA . GLY A 1 301 ? 9.643 1.609 12.248 1.00 53.56 301 GLY A CA 1
ATOM 2461 C C . GLY A 1 301 ? 10.722 1.344 13.305 1.00 53.56 301 GLY A C 1
ATOM 2462 O O . GLY A 1 301 ? 11.703 0.689 12.950 1.00 53.56 301 GLY A O 1
ATOM 2463 N N . GLY A 1 302 ? 10.527 1.734 14.583 1.00 43.00 302 GLY A N 1
ATOM 2464 C CA . GLY A 1 302 ? 11.520 1.515 15.658 1.00 43.00 302 GLY A CA 1
ATOM 2465 C C . GLY A 1 302 ? 12.163 2.748 16.333 1.00 43.00 302 GLY A C 1
ATOM 2466 O O . GLY A 1 302 ? 13.030 2.558 17.194 1.00 43.00 302 GLY A O 1
ATOM 2467 N N . GLY A 1 303 ? 11.759 3.983 16.015 1.00 40.09 303 GLY A N 1
ATOM 2468 C CA . GLY A 1 303 ? 12.383 5.228 16.486 1.00 40.09 303 GLY A CA 1
ATOM 2469 C C . GLY A 1 303 ? 11.433 6.433 16.470 1.00 40.09 303 GLY A C 1
ATOM 2470 O O . GLY A 1 303 ? 10.356 6.370 15.892 1.00 40.09 303 GLY A O 1
ATOM 2471 N N . ALA A 1 304 ? 11.837 7.546 17.100 1.00 39.22 304 ALA A N 1
ATOM 2472 C CA . ALA A 1 304 ? 10.975 8.718 17.351 1.00 39.22 304 ALA A CA 1
ATOM 2473 C C . ALA A 1 304 ? 10.469 9.453 16.086 1.00 39.22 304 ALA A C 1
ATOM 2475 O O . ALA A 1 304 ? 9.540 10.247 16.173 1.00 39.22 304 ALA A O 1
ATOM 2476 N N . ASP A 1 305 ? 11.065 9.171 14.924 1.00 51.31 305 ASP A N 1
ATOM 2477 C CA . ASP A 1 305 ? 10.675 9.698 13.606 1.00 51.31 305 ASP A CA 1
ATOM 2478 C C . ASP A 1 305 ? 10.176 8.570 12.670 1.00 51.31 305 ASP A C 1
ATOM 2480 O O . ASP A 1 305 ? 10.193 8.718 11.449 1.00 51.31 305 ASP A O 1
ATOM 2484 N N . GLU A 1 306 ? 9.826 7.400 13.218 1.00 56.16 306 GLU A N 1
ATOM 2485 C CA . GLU A 1 306 ? 9.599 6.172 12.441 1.00 56.16 306 GLU A CA 1
ATOM 2486 C C . GLU A 1 306 ? 8.159 5.654 12.512 1.00 56.16 306 GLU A C 1
ATOM 2488 O O . GLU A 1 306 ? 7.880 4.537 12.072 1.00 56.16 306 GLU A O 1
ATOM 2493 N N . HIS A 1 307 ? 7.236 6.443 13.053 1.00 58.44 307 HIS A N 1
ATOM 2494 C CA . HIS A 1 307 ? 5.824 6.186 12.833 1.00 58.44 307 HIS A CA 1
ATOM 2495 C C . HIS A 1 307 ? 5.523 6.451 11.354 1.00 58.44 307 HIS A C 1
ATOM 2497 O O . HIS A 1 307 ? 5.939 7.449 10.769 1.00 58.44 307 HIS A O 1
ATOM 2503 N N . HIS A 1 308 ? 4.899 5.483 10.702 1.00 71.50 308 HIS A N 1
ATOM 2504 C CA . HIS A 1 308 ? 4.451 5.604 9.329 1.00 71.50 308 HIS A CA 1
ATOM 2505 C C . HIS A 1 308 ? 3.037 5.074 9.253 1.00 71.50 308 HIS A C 1
ATOM 2507 O O . HIS A 1 308 ? 2.714 4.066 9.869 1.00 71.50 308 HIS A O 1
ATOM 2513 N N . ALA A 1 309 ? 2.207 5.670 8.413 1.00 77.06 309 ALA A N 1
ATOM 2514 C CA . ALA A 1 309 ? 0.930 5.071 8.073 1.00 77.06 309 ALA A CA 1
ATOM 2515 C C . ALA A 1 309 ? 0.974 4.459 6.675 1.00 77.06 309 ALA A C 1
ATOM 2517 O O . ALA A 1 309 ? 1.627 4.983 5.768 1.00 77.06 309 ALA A O 1
ATOM 2518 N N . ILE A 1 310 ? 0.264 3.349 6.493 1.00 81.38 310 ILE A N 1
ATOM 2519 C CA . ILE A 1 310 ? 0.111 2.666 5.213 1.00 81.38 310 ILE A CA 1
ATOM 2520 C C . ILE A 1 310 ? -1.365 2.606 4.859 1.00 81.38 310 ILE A C 1
ATOM 2522 O O . ILE A 1 310 ? -2.179 2.086 5.617 1.00 81.38 310 ILE A O 1
ATOM 2526 N N . PHE A 1 311 ? -1.685 3.097 3.667 1.00 85.12 311 PHE A N 1
ATOM 2527 C CA . PHE A 1 311 ? -2.970 2.901 3.018 1.00 85.12 311 PHE A CA 1
ATOM 2528 C C . PHE A 1 311 ? -2.821 1.889 1.887 1.00 85.12 311 PHE A C 1
ATOM 2530 O O . PHE A 1 311 ? -1.890 1.979 1.085 1.00 85.12 311 PHE A O 1
ATOM 2537 N N . ARG A 1 312 ? -3.765 0.960 1.777 1.00 86.31 312 ARG A N 1
ATOM 2538 C CA . ARG A 1 312 ? -3.876 0.036 0.654 1.00 86.31 312 ARG A CA 1
ATOM 2539 C C . ARG A 1 312 ? -5.307 -0.007 0.151 1.00 86.31 312 ARG A C 1
ATOM 2541 O O . ARG A 1 312 ? -6.222 -0.115 0.955 1.00 86.31 312 ARG A O 1
ATOM 2548 N N . SER A 1 313 ? -5.482 -0.006 -1.165 1.00 87.19 313 SER A N 1
ATOM 2549 C CA . SER A 1 313 ? -6.770 -0.217 -1.819 1.00 87.19 313 SER A CA 1
ATOM 2550 C C . SER A 1 313 ? -6.671 -1.253 -2.932 1.00 87.19 313 SER A C 1
ATOM 2552 O O . SER A 1 313 ? -5.721 -1.267 -3.717 1.00 87.19 313 SER A O 1
ATOM 2554 N N . LYS A 1 314 ? -7.709 -2.081 -3.049 1.00 84.75 314 LYS A N 1
ATOM 2555 C CA . LYS A 1 314 ? -7.916 -2.983 -4.183 1.00 84.75 314 LYS A CA 1
ATOM 2556 C C . LYS A 1 314 ? -8.176 -2.219 -5.481 1.00 84.75 314 LYS A C 1
ATOM 2558 O O . LYS A 1 314 ? -7.823 -2.698 -6.559 1.00 84.75 314 LYS A O 1
ATOM 2563 N N . ASP A 1 315 ? -8.814 -1.057 -5.379 1.00 84.81 315 ASP A N 1
ATOM 2564 C CA . ASP A 1 315 ? -9.013 -0.133 -6.489 1.00 84.81 315 ASP A CA 1
ATOM 2565 C C . ASP A 1 315 ? -7.915 0.940 -6.461 1.00 84.81 315 ASP A C 1
ATOM 2567 O O . ASP A 1 315 ? -7.950 1.821 -5.591 1.00 84.81 315 ASP A O 1
ATOM 2571 N N . PRO A 1 316 ? -6.951 0.907 -7.395 1.00 77.50 316 PRO A N 1
ATOM 2572 C CA . PRO A 1 316 ? -5.827 1.835 -7.376 1.00 77.50 316 PRO A CA 1
ATOM 2573 C C . PRO A 1 316 ? -6.263 3.295 -7.566 1.00 77.50 316 PRO A C 1
ATOM 2575 O O . PRO A 1 316 ? -5.597 4.203 -7.079 1.00 77.50 316 PRO A O 1
ATOM 2578 N N . ARG A 1 317 ? -7.448 3.544 -8.145 1.00 80.75 317 ARG A N 1
ATOM 2579 C CA . ARG A 1 317 ? -8.007 4.900 -8.286 1.00 80.75 317 ARG A CA 1
ATOM 2580 C C . ARG A 1 317 ? -8.252 5.573 -6.937 1.00 80.75 317 ARG A C 1
ATOM 2582 O O . ARG A 1 317 ? -8.157 6.794 -6.839 1.00 80.75 317 ARG A O 1
ATOM 2589 N N . ILE A 1 318 ? -8.573 4.792 -5.902 1.00 82.81 318 ILE A N 1
ATOM 2590 C CA . ILE A 1 318 ? -8.764 5.309 -4.542 1.00 82.81 318 ILE A CA 1
ATOM 2591 C C . ILE A 1 318 ? -7.424 5.800 -3.989 1.00 82.81 318 ILE A C 1
ATOM 2593 O O . ILE A 1 318 ? -7.339 6.910 -3.466 1.00 82.81 318 ILE A O 1
ATOM 2597 N N . THR A 1 319 ? -6.366 5.010 -4.162 1.00 79.38 319 THR A N 1
ATOM 2598 C CA . THR A 1 319 ? -5.010 5.368 -3.736 1.00 79.38 319 THR A CA 1
ATOM 2599 C C . THR A 1 319 ? -4.490 6.590 -4.494 1.00 79.38 319 THR A C 1
ATOM 2601 O O . THR A 1 319 ? -3.940 7.495 -3.873 1.00 79.38 319 THR A O 1
ATOM 2604 N N . SER A 1 320 ? -4.715 6.686 -5.807 1.00 75.88 320 SER A N 1
ATOM 2605 C CA . SER A 1 320 ? -4.329 7.865 -6.596 1.00 75.88 320 SER A CA 1
ATOM 2606 C C . SER A 1 320 ? -5.077 9.123 -6.155 1.00 75.88 320 SER A C 1
ATOM 2608 O O . SER A 1 320 ? -4.475 10.181 -6.000 1.00 75.88 320 SER A O 1
ATOM 2610 N N . ARG A 1 321 ? -6.379 9.015 -5.869 1.00 77.19 321 ARG A N 1
ATOM 2611 C CA . ARG A 1 321 ? -7.162 10.138 -5.341 1.00 77.19 321 ARG A CA 1
ATOM 2612 C C . ARG A 1 321 ? -6.681 10.572 -3.962 1.00 77.19 321 ARG A C 1
ATOM 2614 O O . ARG A 1 321 ? -6.642 11.766 -3.679 1.00 77.19 321 ARG A O 1
ATOM 2621 N N . LEU A 1 322 ? -6.297 9.617 -3.118 1.00 76.50 322 LEU A N 1
ATOM 2622 C CA . LEU A 1 322 ? -5.658 9.927 -1.849 1.00 76.50 322 LEU A CA 1
ATOM 2623 C C . LEU A 1 322 ? -4.376 10.730 -2.101 1.00 76.50 322 LEU A C 1
ATOM 2625 O O . LEU A 1 322 ? -4.248 11.826 -1.579 1.00 76.50 322 LEU A O 1
ATOM 2629 N N . TRP A 1 323 ? -3.492 10.283 -2.992 1.00 74.12 323 TRP A N 1
ATOM 2630 C CA . TRP A 1 323 ? -2.285 11.040 -3.352 1.00 74.12 323 TRP A CA 1
ATOM 2631 C C . TRP A 1 323 ? -2.571 12.480 -3.810 1.00 74.12 323 TRP A C 1
ATOM 2633 O O . TRP A 1 323 ? -1.854 13.405 -3.427 1.00 74.12 323 TRP A O 1
ATOM 2643 N N . GLU A 1 324 ? -3.621 12.688 -4.607 1.00 75.12 324 GLU A N 1
ATOM 2644 C CA . GLU A 1 324 ? -4.047 14.022 -5.044 1.00 75.12 324 GLU A CA 1
ATOM 2645 C C . GLU A 1 324 ? -4.508 14.915 -3.886 1.00 75.12 324 GLU A C 1
ATOM 2647 O O . GLU A 1 324 ? -4.192 16.105 -3.877 1.00 75.12 324 GLU A O 1
ATOM 2652 N N . LEU A 1 325 ? -5.238 14.354 -2.915 1.00 74.12 325 LEU A N 1
ATOM 2653 C CA . LEU A 1 325 ? -5.732 15.084 -1.743 1.00 74.12 325 LEU A CA 1
ATOM 2654 C C . LEU A 1 325 ? -4.597 15.536 -0.819 1.00 74.12 325 LEU A C 1
ATOM 2656 O O . LEU A 1 325 ? -4.673 16.617 -0.239 1.00 74.12 325 LEU A O 1
ATOM 2660 N N . LEU A 1 326 ? -3.556 14.714 -0.688 1.00 69.88 326 LEU A N 1
ATOM 2661 C CA . LEU A 1 326 ? -2.451 14.937 0.248 1.00 69.88 326 LEU A CA 1
ATOM 2662 C C . LEU A 1 326 ? -1.386 15.883 -0.274 1.00 69.88 326 LEU A C 1
ATOM 2664 O O . LEU A 1 326 ? -0.703 16.560 0.494 1.00 69.88 326 LEU A O 1
ATOM 2668 N N . GLY A 1 327 ? -1.227 15.904 -1.592 1.00 67.50 327 GLY A N 1
ATOM 2669 C CA . GLY A 1 327 ? -0.065 16.513 -2.200 1.00 67.50 327 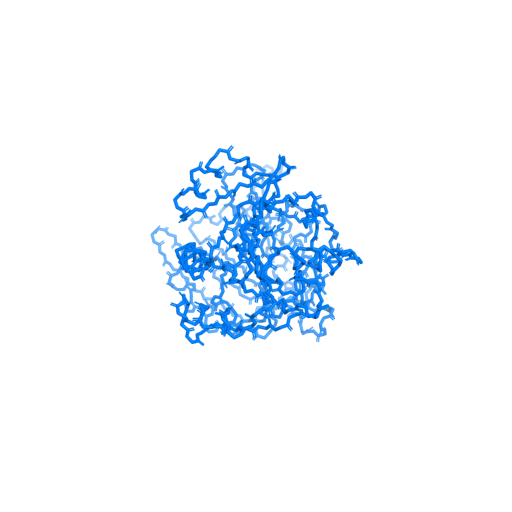GLY A CA 1
ATOM 2670 C C . GLY A 1 327 ? 1.203 15.686 -1.983 1.00 67.50 327 GLY A C 1
ATOM 2671 O O . GLY A 1 327 ? 1.291 14.751 -1.192 1.00 67.50 327 GLY A O 1
ATOM 2672 N N . GLU A 1 328 ? 2.218 16.041 -2.755 1.00 64.81 328 GLU A N 1
ATOM 2673 C CA . GLU A 1 328 ? 3.436 15.252 -2.920 1.00 64.81 328 GLU A CA 1
ATOM 2674 C C . GLU A 1 328 ? 4.387 15.253 -1.717 1.00 64.81 328 GLU A C 1
ATOM 2676 O O . GLU A 1 328 ? 5.266 14.388 -1.665 1.00 64.81 328 GLU A O 1
ATOM 2681 N N . ASP A 1 329 ? 4.216 16.207 -0.798 1.00 65.31 329 ASP A N 1
ATOM 2682 C CA . ASP A 1 329 ? 5.107 16.454 0.343 1.00 65.31 329 ASP A CA 1
ATOM 2683 C C . ASP A 1 329 ? 4.762 15.588 1.567 1.00 65.31 329 ASP A C 1
ATOM 2685 O O . ASP A 1 329 ? 5.619 15.359 2.413 1.00 65.31 329 ASP A O 1
ATOM 2689 N N . GLN A 1 330 ? 3.529 15.077 1.642 1.00 65.19 330 GLN A N 1
ATOM 2690 C CA . GLN A 1 330 ? 3.024 14.255 2.755 1.00 65.19 330 GLN A CA 1
ATOM 2691 C C . GLN A 1 330 ? 3.248 12.748 2.541 1.00 65.19 330 GLN A C 1
ATOM 2693 O O . GLN A 1 330 ? 3.008 11.920 3.422 1.00 65.19 330 GLN A O 1
ATOM 2698 N N . ILE A 1 331 ? 3.707 12.374 1.346 1.00 64.88 331 ILE A N 1
ATOM 2699 C CA . ILE A 1 331 ? 3.842 10.983 0.924 1.00 64.88 331 ILE A CA 1
ATOM 2700 C C . ILE A 1 331 ? 5.273 10.524 1.138 1.00 64.88 331 ILE A C 1
ATOM 2702 O O . ILE A 1 331 ? 6.230 11.089 0.602 1.00 64.88 331 ILE A O 1
ATOM 2706 N N . SER A 1 332 ? 5.393 9.437 1.886 1.00 58.03 332 SER A N 1
ATOM 2707 C CA . SER A 1 332 ? 6.640 8.735 2.105 1.00 58.03 332 SER A CA 1
ATOM 2708 C C . SER A 1 332 ? 7.070 7.977 0.856 1.00 58.03 332 SER A C 1
ATOM 2710 O O . SER A 1 332 ? 6.336 7.142 0.328 1.00 58.03 332 SER A O 1
ATOM 2712 N N . ARG A 1 333 ? 8.267 8.308 0.355 1.00 52.44 333 ARG A N 1
ATOM 2713 C CA . ARG A 1 333 ? 8.851 7.763 -0.887 1.00 52.44 333 ARG A CA 1
ATOM 2714 C C . ARG A 1 333 ? 9.990 6.760 -0.617 1.00 52.44 333 ARG A C 1
ATOM 2716 O O . ARG A 1 333 ? 10.850 6.600 -1.485 1.00 52.44 333 ARG A O 1
ATOM 2723 N N . PHE A 1 334 ? 10.055 6.206 0.599 1.00 41.16 334 PHE A N 1
ATOM 2724 C CA . PHE A 1 334 ? 11.205 5.453 1.124 1.00 41.16 334 PHE A CA 1
ATOM 2725 C C . PHE A 1 334 ? 11.529 4.152 0.403 1.00 41.16 334 PHE A C 1
ATOM 2727 O O . PHE A 1 334 ? 10.612 3.350 0.137 1.00 41.16 334 PHE A O 1
#